Protein AF-A0A944C862-F1 (afdb_monomer_lite)

Structure (mmCIF, N/CA/C/O backbone):
data_AF-A0A944C862-F1
#
_entry.id   AF-A0A944C862-F1
#
loop_
_atom_site.group_PDB
_atom_site.id
_atom_site.type_symbol
_atom_site.label_atom_id
_atom_site.label_alt_id
_atom_site.label_comp_id
_atom_site.label_asym_id
_atom_site.label_entity_id
_atom_site.label_seq_id
_atom_site.pdbx_PDB_ins_code
_atom_site.Cartn_x
_atom_site.Cartn_y
_atom_site.Cartn_z
_atom_site.occupancy
_atom_site.B_iso_or_equiv
_atom_site.auth_seq_id
_atom_site.auth_comp_id
_atom_site.auth_asym_id
_atom_site.auth_atom_id
_atom_site.pdbx_PDB_model_num
ATOM 1 N N . PHE A 1 1 ? 15.140 33.062 -5.230 1.00 48.94 1 PHE A N 1
ATOM 2 C CA . PHE A 1 1 ? 15.017 33.351 -3.787 1.00 48.94 1 PHE A CA 1
ATOM 3 C C . PHE A 1 1 ? 16.320 33.997 -3.385 1.00 48.94 1 PHE A C 1
ATOM 5 O O . PHE A 1 1 ? 17.346 33.349 -3.538 1.00 48.94 1 PHE A O 1
ATOM 12 N N . GLU A 1 2 ? 16.287 35.280 -3.017 1.00 84.31 2 GLU A N 1
ATOM 13 C CA . GLU A 1 2 ? 17.486 36.136 -3.063 1.00 84.31 2 GLU A CA 1
ATOM 14 C C . GLU A 1 2 ? 18.163 36.004 -4.441 1.00 84.31 2 GLU A C 1
ATOM 16 O O . GLU A 1 2 ? 17.464 36.110 -5.450 1.00 84.31 2 GLU A O 1
ATOM 21 N N . ASP A 1 3 ? 19.454 35.68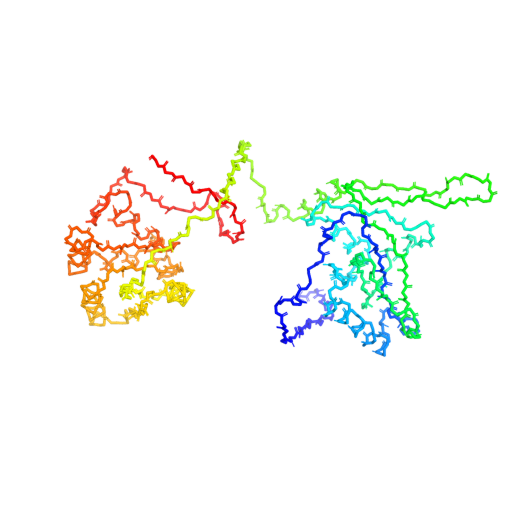1 -4.483 1.00 88.75 3 ASP A N 1
ATOM 22 C CA . ASP A 1 3 ? 20.258 35.544 -5.704 1.00 88.75 3 ASP A CA 1
ATOM 23 C C . ASP A 1 3 ? 20.173 34.151 -6.365 1.00 88.75 3 ASP A C 1
ATOM 25 O O . ASP A 1 3 ? 20.924 33.850 -7.292 1.00 88.75 3 ASP A O 1
ATOM 29 N N . LEU A 1 4 ? 19.291 33.265 -5.884 1.00 83.31 4 LEU A N 1
ATOM 30 C CA . LEU A 1 4 ? 19.112 31.924 -6.448 1.00 83.31 4 LEU A CA 1
ATOM 31 C C . LEU A 1 4 ? 17.959 31.890 -7.452 1.00 83.31 4 LEU A C 1
ATOM 33 O O . LEU A 1 4 ? 16.791 32.043 -7.073 1.00 83.31 4 LEU A O 1
ATOM 37 N N . ASP A 1 5 ? 18.274 31.604 -8.711 1.00 86.81 5 ASP A N 1
ATOM 38 C CA . ASP A 1 5 ? 17.279 31.305 -9.735 1.00 86.81 5 ASP A CA 1
ATOM 39 C C . ASP A 1 5 ? 16.766 29.868 -9.586 1.00 86.81 5 ASP A C 1
ATOM 41 O O . ASP A 1 5 ? 17.535 28.911 -9.482 1.00 86.81 5 ASP A O 1
ATOM 45 N N . VAL A 1 6 ? 15.443 29.708 -9.583 1.00 85.50 6 VAL A N 1
ATOM 46 C CA . VAL A 1 6 ? 14.805 28.388 -9.642 1.00 85.50 6 VAL A CA 1
ATOM 47 C C . VAL A 1 6 ? 14.598 28.044 -11.117 1.00 85.50 6 VAL A C 1
ATOM 49 O O . VAL A 1 6 ? 14.002 28.857 -11.830 1.00 85.50 6 VAL A O 1
ATOM 52 N N . PRO A 1 7 ? 15.040 26.866 -11.598 1.00 87.88 7 PRO A N 1
ATOM 53 C CA . PRO A 1 7 ? 14.763 26.442 -12.964 1.00 87.88 7 PRO A CA 1
ATOM 54 C C . PRO A 1 7 ? 13.256 26.491 -13.262 1.00 87.88 7 PRO A C 1
ATOM 56 O O . PRO A 1 7 ? 12.460 26.113 -12.393 1.00 87.88 7 PRO A O 1
ATOM 59 N N . PRO A 1 8 ? 12.830 26.910 -14.470 1.00 88.31 8 PRO A N 1
ATOM 60 C CA . PRO A 1 8 ? 11.433 26.807 -14.877 1.00 88.31 8 PRO A CA 1
ATOM 61 C C . PRO A 1 8 ? 10.922 25.379 -14.651 1.00 88.31 8 PRO A C 1
ATOM 63 O O . PRO A 1 8 ? 11.368 24.438 -15.303 1.00 88.31 8 PRO A O 1
ATOM 66 N N . THR A 1 9 ? 10.020 25.213 -13.684 1.00 90.81 9 THR A N 1
ATOM 67 C CA . THR A 1 9 ? 9.576 23.898 -13.215 1.00 90.81 9 THR A CA 1
ATOM 68 C C . THR A 1 9 ? 8.120 23.690 -13.598 1.00 90.81 9 THR A C 1
ATOM 70 O O . THR A 1 9 ? 7.240 24.415 -13.136 1.00 90.81 9 THR A O 1
ATOM 73 N N . LEU A 1 10 ? 7.864 22.674 -14.421 1.00 91.81 10 LEU A N 1
ATOM 74 C CA . LEU A 1 10 ? 6.522 22.181 -14.700 1.00 91.81 10 LEU A CA 1
ATOM 75 C C . LEU A 1 10 ? 6.322 20.860 -13.959 1.00 91.81 10 LEU A C 1
ATOM 77 O O . LEU A 1 10 ? 6.958 19.861 -14.284 1.00 91.81 10 LEU A O 1
ATOM 81 N N . VAL A 1 11 ? 5.407 20.854 -12.992 1.00 93.25 11 VAL A N 1
ATOM 82 C CA . VAL A 1 11 ? 4.921 19.626 -12.357 1.00 93.25 11 VAL A CA 1
ATOM 83 C C . VAL A 1 11 ? 3.552 19.309 -12.945 1.00 93.25 11 VAL A C 1
ATOM 85 O O . VAL A 1 11 ? 2.640 20.132 -12.872 1.00 93.25 11 VAL A O 1
ATOM 88 N N . SER A 1 12 ? 3.418 18.128 -13.546 1.00 92.94 12 SER A N 1
ATOM 89 C CA . SER A 1 12 ? 2.183 17.665 -14.179 1.00 92.94 12 SER A CA 1
ATOM 90 C C . SER A 1 12 ? 1.670 16.408 -13.488 1.00 92.94 12 SER A C 1
ATOM 92 O O . SER A 1 12 ? 2.449 15.510 -13.172 1.00 92.94 12 SER A O 1
ATOM 94 N N . PHE A 1 13 ? 0.355 16.338 -13.287 1.00 94.44 13 PHE A N 1
ATOM 95 C CA . PHE A 1 13 ? -0.331 15.169 -12.749 1.00 94.44 13 PHE A CA 1
ATOM 96 C C . PHE A 1 13 ? -1.388 14.712 -13.751 1.00 94.44 13 PHE A C 1
ATOM 98 O O . PHE A 1 13 ? -2.226 15.507 -14.176 1.00 94.44 13 PHE A O 1
ATOM 105 N N . ALA A 1 14 ? -1.363 13.429 -14.103 1.00 92.19 14 ALA A N 1
ATOM 106 C CA . ALA A 1 14 ? -2.393 12.798 -14.918 1.00 92.19 14 ALA A CA 1
ATOM 107 C C . ALA A 1 14 ? -3.288 11.930 -14.028 1.00 92.19 14 ALA A C 1
ATOM 109 O O . ALA A 1 14 ? -2.797 11.197 -13.170 1.00 92.19 14 ALA A O 1
ATOM 110 N N . THR A 1 15 ? -4.602 12.008 -14.232 1.00 93.50 15 THR A N 1
ATOM 111 C CA . THR A 1 15 ? -5.580 11.175 -13.528 1.00 93.50 15 THR A CA 1
ATOM 112 C C . THR A 1 15 ? -6.452 10.440 -14.536 1.00 93.50 15 THR A C 1
ATOM 114 O O . THR A 1 15 ? -6.926 11.014 -15.516 1.00 93.50 15 THR A O 1
ATOM 117 N N . ALA A 1 16 ? -6.654 9.149 -14.292 1.00 91.44 16 ALA A N 1
ATOM 118 C CA . ALA A 1 16 ? -7.527 8.294 -15.080 1.00 91.44 16 ALA A CA 1
ATOM 119 C C . ALA A 1 16 ? -8.227 7.289 -14.158 1.00 91.44 16 ALA A C 1
ATOM 121 O O . ALA A 1 16 ? -7.813 7.077 -13.016 1.00 91.44 16 ALA A O 1
ATOM 122 N N . VAL A 1 17 ? -9.294 6.670 -14.658 1.00 93.62 17 VAL A N 1
ATOM 123 C CA . VAL A 1 17 ? -9.963 5.547 -13.993 1.00 93.62 17 VAL A CA 1
ATOM 124 C C . VAL A 1 17 ? -9.655 4.266 -14.755 1.00 93.62 17 VAL A C 1
ATOM 126 O O . VAL A 1 17 ? -9.635 4.261 -15.982 1.00 93.62 17 VAL A O 1
ATOM 129 N N . GLY A 1 18 ? -9.433 3.175 -14.031 1.00 90.12 18 GLY A N 1
ATOM 130 C CA . GLY A 1 18 ? -9.103 1.878 -14.609 1.00 90.12 18 GLY A CA 1
ATOM 131 C C . GLY A 1 18 ? -9.608 0.736 -13.738 1.00 90.12 18 GLY A C 1
ATOM 132 O O . GLY A 1 18 ? -10.005 0.933 -12.587 1.00 90.12 18 GLY A O 1
ATOM 133 N N . ASN A 1 19 ? -9.612 -0.473 -14.293 1.00 92.81 19 ASN A N 1
ATOM 134 C CA . ASN A 1 19 ? -9.909 -1.673 -13.521 1.00 92.81 19 ASN A CA 1
ATOM 135 C C . ASN A 1 19 ? -8.662 -2.070 -12.720 1.00 92.81 19 ASN A C 1
ATOM 137 O O . ASN A 1 19 ? -7.610 -2.285 -13.310 1.00 92.81 19 ASN A O 1
ATOM 141 N N . VAL A 1 20 ? -8.788 -2.217 -11.398 1.00 92.50 20 VAL A N 1
ATOM 142 C CA . VAL A 1 20 ? -7.674 -2.621 -10.521 1.00 92.50 20 VAL A CA 1
ATOM 143 C C . VAL A 1 20 ? -7.042 -3.956 -10.935 1.00 92.50 20 VAL A C 1
ATOM 145 O O . VAL A 1 20 ? -5.850 -4.148 -10.738 1.00 92.50 20 VAL A O 1
ATOM 148 N N . ALA A 1 21 ? -7.806 -4.853 -11.567 1.00 90.81 21 ALA A N 1
ATOM 149 C CA . ALA A 1 21 ? -7.296 -6.123 -12.086 1.00 90.81 21 ALA A CA 1
ATOM 150 C C . ALA A 1 21 ? -6.345 -5.965 -13.289 1.00 90.81 21 ALA A C 1
ATOM 152 O O . ALA A 1 21 ? -5.677 -6.923 -13.655 1.00 90.81 21 ALA A O 1
ATOM 153 N N . ARG A 1 22 ? -6.301 -4.778 -13.906 1.00 92.19 22 ARG A N 1
ATOM 154 C CA . ARG A 1 22 ? -5.394 -4.414 -15.006 1.00 92.19 22 ARG A CA 1
ATOM 155 C C . ARG A 1 22 ? -4.240 -3.517 -14.547 1.00 92.19 22 ARG A C 1
ATOM 157 O O . ARG A 1 22 ? -3.519 -2.987 -15.381 1.00 92.19 22 ARG A O 1
ATOM 164 N N . ALA A 1 23 ? -4.088 -3.284 -13.244 1.00 94.00 23 ALA A N 1
ATOM 165 C CA . ALA A 1 23 ? -2.955 -2.527 -12.733 1.00 94.00 23 ALA A CA 1
ATOM 166 C C . ALA A 1 23 ? -1.699 -3.413 -12.756 1.00 94.00 23 ALA A C 1
ATOM 168 O O . ALA A 1 23 ? -1.606 -4.371 -11.990 1.00 94.00 23 ALA A O 1
ATOM 169 N N . THR A 1 24 ? -0.742 -3.076 -13.618 1.00 95.75 24 THR A N 1
ATOM 170 C CA . THR A 1 24 ? 0.527 -3.802 -13.755 1.00 95.75 24 THR A CA 1
ATOM 171 C C . THR A 1 24 ? 1.640 -3.053 -13.031 1.00 95.75 24 THR A C 1
ATOM 173 O O . THR A 1 24 ? 1.844 -1.861 -13.255 1.00 95.75 24 THR A O 1
ATOM 176 N N . SER A 1 25 ? 2.349 -3.744 -12.139 1.00 96.69 25 SER A N 1
ATOM 177 C CA . SER A 1 25 ? 3.477 -3.196 -11.379 1.00 96.69 25 SER A CA 1
ATOM 178 C C . SER A 1 25 ? 4.824 -3.493 -12.065 1.00 96.69 25 SER A C 1
ATOM 180 O O . SER A 1 25 ? 4.909 -4.458 -12.829 1.00 96.69 25 SER A O 1
ATOM 182 N N . PRO A 1 26 ? 5.872 -2.679 -11.830 1.00 97.69 26 PRO A N 1
ATOM 183 C CA . PRO A 1 26 ? 7.102 -2.721 -12.623 1.00 97.69 26 PRO A CA 1
ATOM 184 C C . PRO A 1 26 ? 8.086 -3.831 -12.235 1.00 97.69 26 PRO A C 1
ATOM 186 O O . PRO A 1 26 ? 8.950 -4.162 -13.035 1.00 97.69 26 PRO A O 1
ATOM 189 N N . GLU A 1 27 ? 8.013 -4.403 -11.034 1.00 98.19 27 GLU A N 1
ATOM 190 C CA . GLU A 1 27 ? 8.959 -5.439 -10.614 1.00 98.19 27 GLU A CA 1
ATOM 191 C C . GLU A 1 27 ? 8.788 -6.728 -11.427 1.00 98.19 27 GLU A C 1
ATOM 193 O O . GLU A 1 27 ? 7.658 -7.183 -11.610 1.00 98.19 27 GLU A O 1
ATOM 198 N N . PHE A 1 28 ? 9.885 -7.333 -11.887 1.00 98.56 28 PHE A N 1
ATOM 199 C CA . PHE A 1 28 ? 9.840 -8.569 -12.674 1.00 98.56 28 PHE A CA 1
ATOM 200 C C . PHE A 1 28 ? 9.178 -9.713 -11.895 1.00 98.56 28 PHE A C 1
ATOM 202 O O . PHE A 1 28 ? 9.374 -9.831 -10.685 1.00 98.56 28 PHE A O 1
ATOM 209 N N . LYS A 1 29 ? 8.372 -10.551 -12.551 1.00 97.56 29 LYS A N 1
ATOM 210 C CA . LYS A 1 29 ? 7.521 -11.569 -11.904 1.00 97.56 29 LYS A CA 1
ATOM 211 C C . LYS A 1 29 ? 8.153 -12.952 -11.839 1.00 97.56 29 LYS A C 1
ATOM 213 O O . LYS A 1 29 ? 7.799 -13.726 -10.950 1.00 97.56 29 LYS A O 1
ATOM 218 N N . GLY A 1 30 ? 9.056 -13.284 -12.756 1.00 97.19 30 GLY A N 1
ATOM 219 C CA . GLY A 1 30 ? 9.708 -14.592 -12.783 1.00 97.19 30 GLY A CA 1
ATOM 220 C C . GLY A 1 30 ? 10.960 -14.613 -13.646 1.00 97.19 30 GLY A C 1
ATOM 221 O O . GLY A 1 30 ? 11.232 -13.670 -14.379 1.00 97.19 30 GLY A O 1
ATOM 222 N N . ALA A 1 31 ? 11.736 -15.690 -13.536 1.00 97.69 31 ALA A N 1
ATOM 223 C CA . ALA A 1 31 ? 12.935 -15.909 -14.338 1.00 97.69 31 ALA A CA 1
ATOM 224 C C . ALA A 1 31 ? 12.600 -16.586 -15.677 1.00 97.69 31 ALA A C 1
ATOM 226 O O . ALA A 1 31 ? 11.681 -17.401 -15.755 1.00 97.69 31 ALA A O 1
ATOM 227 N N . GLY A 1 32 ? 13.399 -16.304 -16.707 1.00 97.75 32 GLY A N 1
ATOM 228 C CA . GLY A 1 32 ? 13.264 -16.887 -18.041 1.00 97.75 32 GLY A CA 1
ATOM 229 C C . GLY A 1 32 ? 12.213 -16.214 -18.926 1.00 97.75 32 GLY A C 1
ATOM 230 O O . GLY A 1 32 ? 11.960 -16.703 -20.025 1.00 97.75 32 GLY A O 1
ATOM 231 N N . HIS A 1 33 ? 11.615 -15.110 -18.478 1.00 98.38 33 HIS A N 1
ATOM 232 C CA . HIS A 1 33 ? 10.667 -14.338 -19.273 1.00 98.38 33 HIS A CA 1
ATOM 233 C C . HIS A 1 33 ? 11.399 -13.432 -20.258 1.00 98.38 33 HIS A C 1
ATOM 235 O O . HIS A 1 33 ? 12.456 -12.880 -19.951 1.00 98.38 33 HIS A O 1
ATOM 241 N N . GLU A 1 34 ? 10.830 -13.274 -21.449 1.00 98.31 34 GLU A N 1
ATOM 242 C CA . GLU A 1 34 ? 11.374 -12.384 -22.469 1.00 98.31 34 GLU A CA 1
ATOM 243 C C . GLU A 1 34 ? 11.142 -10.917 -22.095 1.00 98.31 34 GLU A C 1
ATOM 245 O O . GLU A 1 34 ? 10.078 -10.550 -21.591 1.00 98.31 34 GLU A O 1
ATOM 250 N N . LEU A 1 35 ? 12.149 -10.082 -22.358 1.00 98.38 35 LEU A N 1
ATOM 251 C CA . LEU A 1 35 ? 12.077 -8.639 -22.179 1.00 98.38 35 LEU A CA 1
ATOM 252 C C . LEU A 1 35 ? 12.100 -7.942 -23.533 1.00 98.38 35 LEU A C 1
ATOM 254 O O . LEU A 1 35 ? 13.033 -8.131 -24.323 1.00 98.38 35 LEU A O 1
ATOM 258 N N . VAL A 1 36 ? 11.118 -7.075 -23.755 1.00 97.88 36 VAL A N 1
ATOM 259 C CA . VAL A 1 36 ? 11.063 -6.202 -24.929 1.00 97.88 36 VAL A CA 1
ATOM 260 C C . VAL A 1 36 ? 11.052 -4.739 -24.521 1.00 97.88 36 VAL A C 1
ATOM 262 O O . VAL A 1 36 ? 10.556 -4.361 -23.458 1.00 97.88 36 VAL A O 1
ATOM 265 N N . LEU A 1 37 ? 11.613 -3.920 -25.396 1.00 97.69 37 LEU A N 1
ATOM 266 C CA . LEU A 1 37 ? 11.648 -2.476 -25.313 1.00 97.69 37 LEU A CA 1
ATOM 267 C C . LEU A 1 37 ? 10.771 -1.911 -26.433 1.00 97.69 37 LEU A C 1
ATOM 269 O O . LEU A 1 37 ? 11.051 -2.126 -27.609 1.00 97.69 37 LEU A O 1
ATOM 273 N N . ILE A 1 38 ? 9.704 -1.207 -26.061 1.00 97.69 38 ILE A N 1
ATOM 274 C CA . ILE A 1 38 ? 8.785 -0.528 -26.979 1.00 97.69 38 ILE A CA 1
ATOM 275 C C . ILE A 1 38 ? 9.137 0.958 -26.973 1.00 97.69 38 ILE A C 1
ATOM 277 O O . ILE A 1 38 ? 8.973 1.631 -25.954 1.00 97.69 38 ILE A O 1
ATOM 281 N N . GLN A 1 39 ? 9.624 1.473 -28.098 1.00 95.38 39 GLN A N 1
ATOM 282 C CA . GLN A 1 39 ? 10.183 2.819 -28.223 1.00 95.38 39 GLN A CA 1
ATOM 283 C C . GLN A 1 39 ? 9.456 3.636 -29.294 1.00 95.38 39 GLN A C 1
ATOM 285 O O . GLN A 1 39 ? 9.539 3.299 -30.474 1.00 95.38 39 GLN A O 1
ATOM 290 N N . PRO A 1 40 ? 8.782 4.743 -28.946 1.00 95.50 40 PRO A N 1
ATOM 291 C CA . PRO A 1 40 ? 8.320 5.695 -29.947 1.00 95.50 40 PRO A CA 1
ATOM 292 C C . PRO A 1 40 ? 9.499 6.458 -30.563 1.00 95.50 40 PRO A C 1
ATOM 294 O O . PRO A 1 40 ? 10.456 6.814 -29.877 1.00 95.50 40 PRO A O 1
ATOM 297 N N . ALA A 1 41 ? 9.414 6.777 -31.855 1.00 90.31 41 ALA A N 1
ATOM 298 C CA . ALA A 1 41 ? 10.409 7.643 -32.484 1.00 90.31 41 ALA A CA 1
ATOM 299 C C . ALA A 1 41 ? 10.347 9.073 -31.913 1.00 90.31 41 ALA A C 1
ATOM 301 O O . ALA A 1 41 ? 9.266 9.664 -31.810 1.00 90.31 41 ALA A O 1
ATOM 302 N N . CYS A 1 42 ? 11.504 9.651 -31.588 1.00 88.12 42 CYS A N 1
ATOM 303 C CA . CYS A 1 42 ? 11.606 11.042 -31.152 1.00 88.12 42 CYS A CA 1
ATOM 304 C C . CYS A 1 42 ? 11.468 12.037 -32.310 1.00 88.12 42 CYS A C 1
ATOM 306 O O . CYS A 1 42 ? 11.769 11.738 -33.469 1.00 88.12 42 CYS A O 1
ATOM 308 N N . GLU A 1 43 ? 11.038 13.255 -31.984 1.00 87.38 43 GLU A N 1
ATOM 309 C CA . GLU A 1 43 ? 11.128 14.389 -32.899 1.00 87.38 43 GLU A CA 1
ATOM 310 C C . GLU A 1 43 ? 12.597 14.653 -33.274 1.00 87.38 43 GLU A C 1
ATOM 312 O O . GLU A 1 43 ? 13.511 14.469 -32.469 1.00 87.38 43 GLU A O 1
ATOM 317 N N . LEU A 1 44 ? 12.838 15.080 -34.516 1.00 85.75 44 LEU A N 1
ATOM 318 C CA . LEU A 1 44 ? 14.192 15.242 -35.045 1.00 85.75 44 LEU A CA 1
ATOM 319 C C . LEU A 1 44 ? 15.021 16.209 -34.181 1.00 85.75 44 LEU A C 1
ATOM 321 O O . LEU A 1 44 ? 14.672 17.380 -34.045 1.00 85.75 44 LEU A O 1
ATOM 325 N N . GLY A 1 45 ? 16.144 15.723 -33.645 1.00 84.19 45 GLY A N 1
ATOM 326 C CA . GLY A 1 45 ? 17.039 16.512 -32.790 1.00 84.19 45 GLY A CA 1
ATOM 327 C C . GLY A 1 45 ? 16.504 16.761 -31.375 1.00 84.19 45 GLY A C 1
ATOM 328 O O . GLY A 1 45 ? 16.998 17.657 -30.694 1.00 84.19 45 GLY A O 1
ATOM 329 N N . SER A 1 46 ? 15.500 15.997 -30.940 1.00 89.50 46 SER A N 1
ATOM 330 C CA . SER A 1 46 ? 14.850 16.119 -29.637 1.00 89.50 46 SER A CA 1
ATOM 331 C C . SER A 1 46 ? 14.819 14.778 -28.900 1.00 89.50 46 SER A C 1
ATOM 333 O O . SER A 1 46 ? 14.943 13.714 -29.498 1.00 89.50 46 SER A O 1
ATOM 335 N N . ILE A 1 47 ? 14.611 14.843 -27.587 1.00 88.69 47 ILE A N 1
ATOM 336 C CA . ILE A 1 47 ? 14.324 13.688 -26.716 1.00 88.69 47 ILE A CA 1
ATOM 337 C C . ILE A 1 47 ? 12.814 13.499 -26.499 1.00 88.69 47 ILE A C 1
ATOM 339 O O . ILE A 1 47 ? 12.393 12.666 -25.702 1.00 88.69 47 ILE A O 1
ATOM 343 N N . VAL A 1 48 ? 11.998 14.331 -27.154 1.00 91.88 48 VAL A N 1
ATOM 344 C CA . VAL A 1 48 ? 10.539 14.296 -27.054 1.00 91.88 48 VAL A CA 1
ATOM 345 C C . VAL A 1 48 ? 9.998 13.269 -28.050 1.00 91.88 48 VAL A C 1
ATOM 347 O O . VAL A 1 48 ? 10.255 13.412 -29.248 1.00 91.88 48 VAL A O 1
ATOM 350 N N . PRO A 1 49 ? 9.232 12.261 -27.599 1.00 93.19 49 PRO A N 1
ATOM 351 C CA . PRO A 1 49 ? 8.613 11.295 -28.494 1.00 93.19 49 PRO A CA 1
ATOM 352 C C . PRO A 1 49 ? 7.571 11.974 -29.386 1.00 93.19 49 PRO A C 1
ATOM 354 O O . PRO A 1 49 ? 6.771 12.797 -28.932 1.00 93.19 49 PRO A O 1
ATOM 357 N N . GLY A 1 50 ? 7.541 1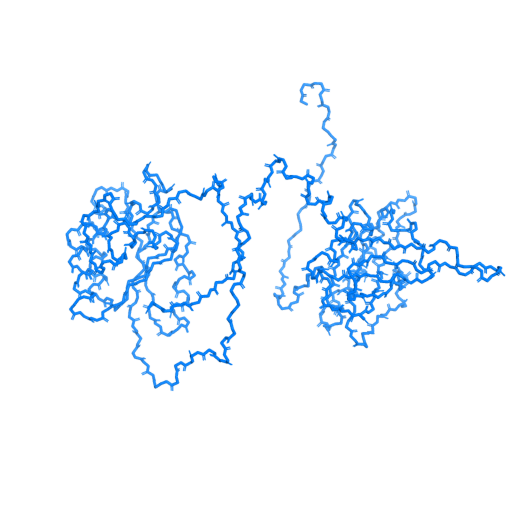1.602 -30.664 1.00 93.75 50 GLY A N 1
ATOM 358 C CA . GLY A 1 50 ? 6.520 12.071 -31.587 1.00 93.75 50 GLY A CA 1
ATOM 359 C C . GLY A 1 50 ? 5.132 11.622 -31.125 1.00 93.75 50 GLY A C 1
ATOM 360 O O . GLY A 1 50 ? 4.916 10.449 -30.821 1.00 93.75 50 GLY A O 1
ATOM 361 N N . LYS A 1 51 ? 4.159 12.544 -31.118 1.00 94.50 51 LYS A N 1
ATOM 362 C CA . LYS A 1 51 ? 2.801 12.304 -30.587 1.00 94.50 51 LYS A CA 1
ATOM 363 C C . LYS A 1 51 ? 2.158 11.005 -31.085 1.00 94.50 51 LYS A C 1
ATOM 365 O O . LYS A 1 51 ? 1.522 10.307 -30.305 1.00 94.50 51 LYS A O 1
ATOM 370 N N . LYS A 1 52 ? 2.278 10.712 -32.385 1.00 94.62 52 LYS A N 1
ATOM 371 C CA . LYS A 1 52 ? 1.683 9.513 -32.990 1.00 94.62 52 LYS A CA 1
ATOM 372 C C . LYS A 1 52 ? 2.301 8.234 -32.411 1.00 94.62 52 LYS A C 1
ATOM 374 O O . LYS A 1 52 ? 1.555 7.392 -31.932 1.00 94.62 52 LYS A O 1
ATOM 379 N N . GLY A 1 53 ? 3.632 8.143 -32.402 1.00 95.19 53 GLY A N 1
ATOM 380 C CA . GLY A 1 53 ? 4.348 6.989 -31.855 1.00 95.19 53 GLY A CA 1
ATOM 381 C C . GLY A 1 53 ? 4.092 6.798 -30.371 1.00 95.19 53 GLY A C 1
ATOM 382 O O . GLY A 1 53 ? 3.893 5.675 -29.933 1.00 95.19 53 GLY A O 1
ATOM 383 N N . LEU A 1 54 ? 4.008 7.888 -29.604 1.00 96.00 54 LEU A N 1
ATOM 384 C CA . LEU A 1 54 ? 3.700 7.798 -28.179 1.00 96.00 54 LEU A CA 1
ATOM 385 C C . LEU A 1 54 ? 2.311 7.194 -27.919 1.00 96.00 54 LEU A C 1
ATOM 387 O O . LEU A 1 54 ? 2.173 6.335 -27.056 1.00 96.00 54 LEU A O 1
ATOM 391 N N . LEU A 1 55 ? 1.290 7.631 -28.665 1.00 96.50 55 LEU A N 1
ATOM 392 C CA . LEU A 1 55 ? -0.061 7.076 -28.539 1.00 96.50 55 LEU A CA 1
ATOM 393 C C . LEU A 1 55 ? -0.110 5.609 -28.984 1.00 96.50 55 LEU A C 1
ATOM 395 O O . LEU A 1 55 ? -0.700 4.796 -28.286 1.00 96.50 55 LEU A O 1
ATOM 399 N N . GLU A 1 56 ? 0.564 5.258 -30.082 1.00 96.50 56 GLU A N 1
ATOM 400 C CA . GLU A 1 56 ? 0.647 3.867 -30.549 1.00 96.50 56 GLU A CA 1
ATOM 401 C C . GLU A 1 56 ? 1.406 2.960 -29.558 1.00 96.50 56 GLU A C 1
ATOM 403 O O . GLU A 1 56 ? 1.013 1.814 -29.357 1.00 96.50 56 GLU A O 1
ATOM 408 N N . ALA A 1 57 ? 2.442 3.470 -28.882 1.00 97.25 57 ALA A N 1
ATOM 409 C CA . ALA A 1 57 ? 3.130 2.749 -27.810 1.00 97.25 57 ALA A CA 1
ATOM 410 C C . ALA A 1 57 ? 2.209 2.515 -26.600 1.00 97.25 57 ALA A C 1
ATOM 412 O O . ALA A 1 57 ? 2.191 1.412 -26.055 1.00 97.25 57 ALA A O 1
ATOM 413 N N . PHE A 1 58 ? 1.422 3.522 -26.196 1.00 96.44 58 PHE A N 1
ATOM 414 C CA . PHE A 1 58 ? 0.431 3.365 -25.125 1.00 96.44 58 PHE A CA 1
ATOM 415 C C . PHE A 1 58 ? -0.629 2.325 -25.486 1.00 96.44 58 PHE A C 1
ATOM 417 O O . PHE A 1 58 ? -0.926 1.466 -24.660 1.00 96.44 58 PHE A O 1
ATOM 424 N N . ASP A 1 59 ? -1.159 2.374 -26.709 1.00 96.12 59 ASP A N 1
ATOM 425 C CA . ASP A 1 59 ? -2.173 1.429 -27.178 1.00 96.12 59 ASP A CA 1
ATOM 426 C C . ASP A 1 59 ? -1.639 -0.013 -27.172 1.00 96.12 59 ASP A C 1
ATOM 428 O O . ASP A 1 59 ? -2.309 -0.908 -26.655 1.00 96.12 59 ASP A O 1
ATOM 432 N N . LEU A 1 60 ? -0.408 -0.236 -27.656 1.00 97.56 60 LEU A N 1
ATOM 433 C CA . LEU A 1 60 ? 0.226 -1.559 -27.639 1.00 97.56 60 LEU A CA 1
ATOM 434 C C . LEU A 1 60 ? 0.444 -2.076 -26.208 1.00 97.56 60 LEU A C 1
ATOM 436 O O . LEU A 1 60 ? 0.141 -3.230 -25.909 1.00 97.56 60 LEU A O 1
ATOM 440 N N . VAL A 1 61 ? 0.946 -1.234 -25.301 1.00 97.25 61 VAL A N 1
ATO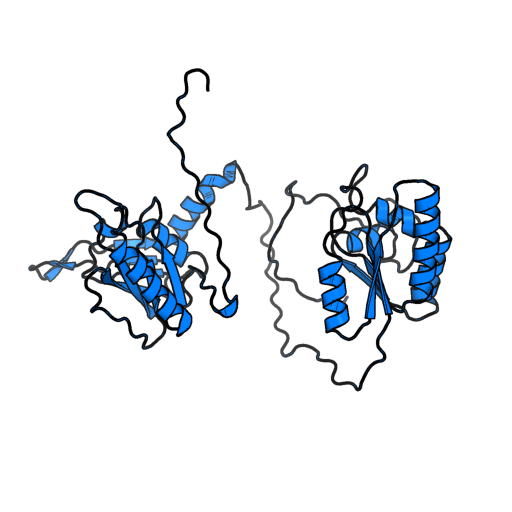M 441 C CA . VAL A 1 61 ? 1.157 -1.624 -23.897 1.00 97.25 61 VAL A CA 1
ATOM 442 C C . VAL A 1 61 ? -0.175 -1.934 -23.206 1.00 97.25 61 VAL A C 1
ATOM 444 O O . VAL A 1 61 ? -0.281 -2.941 -22.505 1.00 97.25 61 VAL A O 1
ATOM 447 N N . GLU A 1 62 ? -1.213 -1.126 -23.428 1.00 95.88 62 GLU A N 1
ATOM 448 C CA . GLU A 1 62 ? -2.556 -1.371 -22.888 1.00 95.88 62 GLU A CA 1
ATOM 449 C C . GLU A 1 62 ? -3.193 -2.653 -23.443 1.00 95.88 62 GLU A C 1
ATOM 451 O O . GLU A 1 62 ? -3.895 -3.353 -22.706 1.00 95.88 62 GLU A O 1
ATOM 456 N N . GLU A 1 63 ? -2.940 -2.997 -24.709 1.00 96.06 63 GLU A N 1
ATOM 457 C CA . GLU A 1 63 ? -3.364 -4.267 -25.307 1.00 96.06 63 GLU A CA 1
ATOM 458 C C . GLU A 1 63 ? -2.669 -5.462 -24.642 1.00 96.06 63 GLU A C 1
ATOM 460 O O . GLU A 1 63 ? -3.340 -6.419 -24.234 1.00 96.06 63 GLU A O 1
ATOM 465 N N . LEU A 1 64 ? -1.347 -5.396 -24.460 1.00 97.50 64 LEU A N 1
ATOM 466 C CA . LEU A 1 64 ? -0.574 -6.449 -23.792 1.00 97.50 64 LEU A CA 1
ATOM 467 C C . LEU A 1 64 ? -1.010 -6.632 -22.331 1.00 97.50 64 LEU A C 1
ATOM 469 O O . LEU A 1 64 ? -1.144 -7.761 -21.856 1.00 97.50 64 LEU A O 1
ATOM 473 N N . ILE A 1 65 ? -1.292 -5.542 -21.613 1.00 96.88 65 ILE A N 1
ATOM 474 C CA . ILE A 1 65 ? -1.839 -5.597 -20.249 1.00 96.88 65 ILE A CA 1
ATOM 475 C C . ILE A 1 65 ? -3.250 -6.199 -20.263 1.00 96.88 65 ILE A C 1
ATOM 477 O O . ILE A 1 65 ? -3.562 -7.097 -19.479 1.00 96.88 65 ILE A O 1
ATOM 481 N N . GLY A 1 66 ? -4.119 -5.728 -21.160 1.00 95.06 66 GLY A N 1
ATOM 482 C CA . GLY A 1 66 ? -5.512 -6.166 -21.255 1.00 95.06 66 GLY A CA 1
ATOM 483 C C . GLY A 1 66 ? -5.674 -7.641 -21.634 1.00 95.06 66 GLY A C 1
ATOM 484 O O . GLY A 1 66 ? -6.650 -8.269 -21.221 1.00 95.06 66 GLY A O 1
ATOM 485 N N . SER A 1 67 ? -4.715 -8.192 -22.378 1.00 95.56 67 SER A N 1
ATOM 486 C CA . SER A 1 67 ? -4.641 -9.602 -22.778 1.00 95.56 67 SER A CA 1
ATOM 487 C C . SER A 1 67 ? -3.819 -10.480 -21.822 1.00 95.56 67 SER A C 1
ATOM 489 O O . SER A 1 67 ? -3.666 -11.673 -22.082 1.00 95.56 67 SER A O 1
ATOM 491 N N . ALA A 1 68 ? -3.328 -9.918 -20.708 1.00 95.75 68 ALA A N 1
ATOM 492 C CA . ALA A 1 68 ? -2.455 -10.584 -19.735 1.00 95.75 68 ALA A CA 1
ATOM 493 C C . ALA A 1 68 ? -1.134 -11.122 -20.330 1.00 95.75 68 ALA A C 1
ATOM 495 O O . ALA A 1 68 ? -0.555 -12.078 -19.815 1.00 95.75 68 ALA A O 1
ATOM 496 N N . GLN A 1 69 ? -0.653 -10.501 -21.409 1.00 97.69 69 GLN A N 1
ATOM 497 C CA . GLN A 1 69 ? 0.628 -10.803 -22.048 1.00 97.69 69 GLN A CA 1
ATOM 498 C C . GLN A 1 69 ? 1.791 -9.980 -21.479 1.00 97.69 69 GLN A C 1
ATOM 500 O O . GLN A 1 69 ? 2.936 -10.403 -21.608 1.00 97.69 69 GLN A O 1
ATOM 505 N N . ALA A 1 70 ? 1.520 -8.845 -20.829 1.00 98.19 70 ALA A N 1
ATOM 506 C CA . ALA A 1 70 ? 2.510 -8.086 -20.063 1.00 98.19 70 ALA A CA 1
ATOM 507 C C . ALA A 1 70 ? 2.440 -8.446 -18.570 1.00 98.19 70 ALA A C 1
ATOM 509 O O . ALA A 1 70 ? 1.432 -8.185 -17.909 1.00 98.19 70 ALA A O 1
ATOM 510 N N . LEU A 1 71 ? 3.520 -9.016 -18.034 1.00 98.12 71 LEU A N 1
ATOM 511 C CA . LEU A 1 71 ? 3.655 -9.392 -16.624 1.00 98.12 71 LEU A CA 1
ATOM 512 C C . LEU A 1 71 ? 4.126 -8.222 -15.755 1.00 98.12 71 LEU A C 1
ATOM 514 O O . LEU A 1 71 ? 3.604 -8.022 -14.658 1.00 98.12 71 LEU A O 1
ATOM 518 N N . ALA A 1 72 ? 5.076 -7.437 -16.259 1.00 98.44 72 ALA A N 1
ATOM 519 C CA . ALA A 1 72 ? 5.592 -6.230 -15.628 1.00 98.44 72 ALA A CA 1
ATOM 520 C C . ALA A 1 72 ? 5.866 -5.163 -16.691 1.00 98.44 72 ALA A C 1
ATOM 522 O O . ALA A 1 72 ? 6.265 -5.484 -17.812 1.00 98.44 72 ALA A O 1
ATOM 523 N N . VAL A 1 73 ? 5.643 -3.894 -16.347 1.00 98.44 73 VAL A N 1
ATOM 524 C CA . VAL A 1 73 ? 5.849 -2.759 -17.258 1.00 98.44 73 VAL A CA 1
ATOM 525 C C . VAL A 1 73 ? 6.477 -1.599 -16.500 1.00 98.44 73 VAL A C 1
ATOM 527 O O . VAL A 1 73 ? 6.009 -1.230 -15.423 1.00 98.44 73 VAL A O 1
ATOM 530 N N . SER A 1 74 ? 7.509 -0.991 -17.077 1.00 97.94 74 SER A N 1
ATOM 531 C CA . SER A 1 74 ? 8.114 0.243 -16.573 1.00 97.94 74 SER A CA 1
ATOM 532 C C . SER A 1 74 ? 8.448 1.189 -17.720 1.00 97.94 74 SER A C 1
ATOM 534 O O . SER A 1 74 ? 8.703 0.747 -18.837 1.00 97.94 74 SER A O 1
ATOM 536 N N . THR A 1 75 ? 8.468 2.493 -17.447 1.00 96.69 75 THR A N 1
ATOM 537 C CA . THR A 1 75 ? 8.889 3.525 -18.407 1.00 96.69 75 THR A CA 1
ATOM 538 C C . THR A 1 75 ? 10.245 4.094 -18.011 1.00 96.69 75 THR A C 1
ATOM 540 O O . THR A 1 75 ? 10.539 4.241 -16.822 1.00 96.69 75 THR A O 1
ATOM 543 N N . ALA A 1 76 ? 11.056 4.473 -18.998 1.00 93.31 76 ALA A N 1
ATOM 544 C CA . ALA A 1 76 ? 12.322 5.154 -18.740 1.00 93.31 76 ALA A CA 1
ATOM 545 C C . ALA A 1 76 ? 12.090 6.534 -18.098 1.00 93.31 76 ALA A C 1
ATOM 547 O O . ALA A 1 76 ? 11.228 7.304 -18.536 1.00 93.31 76 ALA A O 1
ATOM 548 N N . GLY A 1 77 ? 12.871 6.829 -17.057 1.00 90.94 77 GLY A N 1
ATOM 549 C CA . GLY A 1 77 ? 12.890 8.113 -16.359 1.00 90.94 77 GLY A CA 1
ATOM 550 C C . GLY A 1 77 ? 14.164 8.907 -16.653 1.00 90.94 77 GLY A C 1
ATOM 551 O O . GLY A 1 77 ? 14.802 8.726 -17.686 1.00 90.94 77 GLY A O 1
ATOM 552 N N . TYR A 1 78 ? 14.547 9.782 -15.721 1.00 90.75 78 TYR A N 1
ATOM 553 C CA . TYR A 1 78 ? 15.764 10.594 -15.836 1.00 90.75 78 TYR A CA 1
ATOM 554 C C . TYR A 1 78 ? 17.042 9.744 -15.953 1.00 90.75 78 TYR A C 1
ATOM 556 O O . TYR A 1 78 ? 17.915 10.080 -16.747 1.00 90.75 78 TYR A O 1
ATOM 564 N N . GLY A 1 79 ? 17.146 8.630 -15.220 1.00 92.88 79 GLY A N 1
ATOM 565 C CA . GLY A 1 79 ? 18.280 7.703 -15.296 1.00 92.88 79 GLY A CA 1
ATOM 566 C C . GLY A 1 79 ? 18.227 6.711 -16.464 1.00 92.88 79 GLY A C 1
ATOM 567 O O . GLY A 1 79 ? 18.924 5.697 -16.424 1.00 92.88 79 GLY A O 1
ATOM 568 N N . GLY A 1 80 ? 17.398 6.970 -17.482 1.00 95.56 80 GLY A N 1
ATOM 569 C CA . GLY A 1 80 ? 17.309 6.147 -18.688 1.00 95.56 80 GLY A CA 1
ATOM 570 C C . GLY A 1 80 ? 16.734 4.750 -18.441 1.00 95.56 80 GLY A C 1
ATOM 571 O O . GLY A 1 80 ? 15.983 4.514 -17.488 1.00 95.56 80 GLY A O 1
ATOM 572 N N . LEU A 1 81 ? 17.074 3.818 -19.333 1.00 96.81 81 LEU A N 1
ATOM 573 C CA . LEU A 1 81 ? 16.654 2.418 -19.232 1.00 96.81 81 LEU A CA 1
ATOM 574 C C . LEU A 1 81 ? 17.452 1.665 -18.164 1.00 96.81 81 LEU A C 1
ATOM 576 O O . LEU A 1 81 ? 16.902 0.757 -17.551 1.00 96.81 81 LEU A O 1
ATOM 580 N N . ALA A 1 82 ? 18.701 2.059 -17.895 1.00 96.31 82 ALA A N 1
ATOM 581 C CA . ALA A 1 82 ? 19.533 1.462 -16.850 1.00 96.31 82 ALA A CA 1
ATOM 582 C C . ALA A 1 82 ? 18.869 1.559 -15.467 1.00 96.31 82 ALA A C 1
ATOM 584 O O . ALA A 1 82 ? 18.717 0.550 -14.776 1.00 96.31 82 ALA A O 1
ATOM 585 N N . GLU A 1 83 ? 18.421 2.759 -15.076 1.00 96.56 83 GLU A N 1
ATOM 586 C CA . GLU A 1 83 ? 17.714 2.968 -13.806 1.00 96.56 83 GLU A CA 1
ATOM 587 C C . GLU A 1 83 ? 16.387 2.197 -13.770 1.00 96.56 83 GLU A C 1
ATOM 589 O O . GLU A 1 83 ? 16.045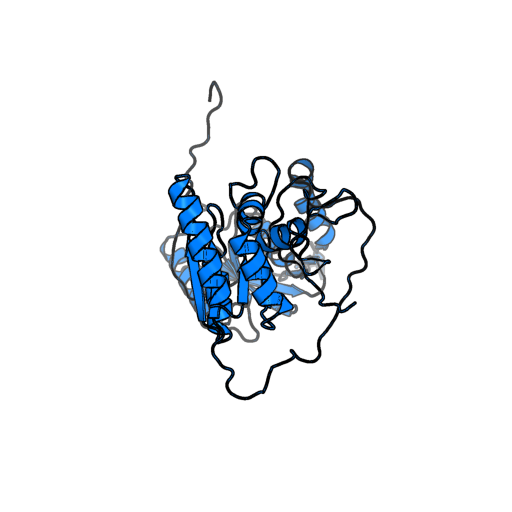 1.600 -12.747 1.00 96.56 83 GLU A O 1
ATOM 594 N N . ALA A 1 84 ? 15.637 2.203 -14.878 1.00 97.62 84 ALA A N 1
ATOM 595 C CA . ALA A 1 84 ? 14.372 1.484 -14.972 1.00 97.62 84 ALA A CA 1
ATOM 596 C C . ALA A 1 84 ? 14.583 -0.028 -14.799 1.00 97.62 84 ALA A C 1
ATOM 598 O O . ALA A 1 84 ? 13.959 -0.615 -13.918 1.00 97.62 84 ALA A O 1
ATOM 599 N N . LEU A 1 85 ? 15.505 -0.633 -15.556 1.00 97.62 85 LEU A N 1
ATOM 600 C CA . LEU A 1 85 ? 15.881 -2.046 -15.447 1.00 97.62 85 LEU A CA 1
ATOM 601 C C . LEU A 1 85 ? 16.298 -2.412 -14.029 1.00 97.62 85 LEU A C 1
ATOM 603 O O . LEU A 1 85 ? 15.779 -3.377 -13.469 1.00 97.62 85 LEU A O 1
ATOM 607 N N . PHE A 1 86 ? 17.192 -1.621 -13.437 1.00 97.75 86 PHE A N 1
ATOM 608 C CA . PHE A 1 86 ? 17.627 -1.823 -12.064 1.00 97.75 86 PHE A CA 1
ATOM 609 C C . PHE A 1 86 ? 16.429 -1.863 -11.104 1.00 97.75 86 PHE A C 1
ATOM 611 O O . PHE A 1 86 ? 16.260 -2.837 -10.376 1.00 97.75 86 PHE A O 1
ATOM 618 N N . LYS A 1 87 ? 15.533 -0.869 -11.145 1.00 97.25 87 LYS A N 1
ATOM 619 C CA . LYS A 1 87 ? 14.351 -0.833 -10.263 1.00 97.25 87 LYS A CA 1
ATOM 620 C C . LYS A 1 87 ? 13.388 -1.997 -10.496 1.00 97.25 87 LYS A C 1
ATOM 622 O O . LYS A 1 87 ? 12.804 -2.490 -9.532 1.00 97.25 87 LYS A O 1
ATOM 627 N N . MET A 1 88 ? 13.227 -2.446 -11.742 1.00 98.44 88 MET A N 1
ATOM 628 C CA . MET A 1 88 ? 12.406 -3.621 -12.063 1.00 98.44 88 MET A CA 1
ATOM 629 C C . MET A 1 88 ? 12.989 -4.912 -11.461 1.00 98.44 88 MET A C 1
ATOM 631 O O . MET A 1 88 ? 12.232 -5.804 -11.083 1.00 98.44 88 MET A O 1
ATOM 635 N N . CYS A 1 89 ? 14.312 -4.997 -11.297 1.00 98.50 89 CYS A N 1
ATOM 636 C CA . CYS A 1 89 ? 14.985 -6.132 -10.661 1.00 98.50 89 CYS A CA 1
ATOM 637 C C . CYS A 1 89 ? 14.762 -6.197 -9.138 1.00 98.50 89 CYS A C 1
ATOM 639 O O . CYS A 1 89 ? 14.600 -7.285 -8.580 1.00 98.50 89 CYS A O 1
ATOM 641 N N . VAL A 1 90 ? 14.736 -5.042 -8.459 1.00 96.81 90 VAL A N 1
ATOM 642 C CA . VAL A 1 90 ? 14.802 -4.952 -6.985 1.00 96.81 90 VAL A CA 1
ATOM 643 C C . VAL A 1 90 ? 13.640 -5.656 -6.281 1.00 96.81 90 VAL A C 1
ATOM 645 O O . VAL A 1 90 ? 13.859 -6.384 -5.315 1.00 96.81 90 VAL A O 1
ATOM 648 N N . GLY A 1 91 ? 12.403 -5.456 -6.750 1.00 91.62 91 GLY A N 1
ATOM 649 C CA . GLY A 1 91 ? 11.202 -5.849 -5.999 1.00 91.62 91 GLY A CA 1
ATOM 650 C C . GLY A 1 91 ? 11.109 -7.344 -5.673 1.00 91.62 91 GLY A C 1
ATOM 651 O O . GLY A 1 91 ? 10.724 -7.699 -4.560 1.00 91.62 91 GLY A O 1
ATOM 652 N N . ASN A 1 92 ? 11.500 -8.204 -6.618 1.00 95.75 92 ASN A N 1
ATOM 653 C CA . ASN A 1 92 ? 11.493 -9.665 -6.469 1.00 95.75 92 ASN A CA 1
ATOM 654 C C . ASN A 1 92 ? 12.899 -10.286 -6.516 1.00 95.75 92 ASN A C 1
ATOM 656 O O . ASN A 1 92 ? 13.017 -11.508 -6.568 1.00 95.75 92 ASN A O 1
ATOM 660 N N . GLN A 1 93 ? 13.947 -9.457 -6.483 1.00 97.06 93 GLN A N 1
ATOM 661 C CA . GLN A 1 93 ? 15.352 -9.870 -6.554 1.00 97.06 93 GLN A CA 1
ATOM 662 C C . GLN A 1 93 ? 15.664 -10.797 -7.739 1.00 97.06 93 GLN A C 1
ATOM 664 O O . GLN A 1 93 ? 16.313 -11.831 -7.595 1.00 97.06 93 GLN A O 1
ATOM 669 N N . LEU A 1 94 ? 15.194 -10.409 -8.924 1.00 98.44 94 LEU A N 1
ATOM 670 C CA . LEU A 1 94 ? 15.492 -11.086 -10.188 1.00 98.44 94 LEU A CA 1
ATOM 671 C C . LEU A 1 94 ? 16.543 -10.297 -10.962 1.00 98.44 94 LEU A C 1
ATOM 673 O O . LEU A 1 94 ? 16.642 -9.086 -10.795 1.00 98.44 94 LEU A O 1
ATOM 677 N N . GLY A 1 95 ? 17.322 -10.971 -11.797 1.00 98.44 95 GLY A N 1
ATOM 678 C CA . GLY A 1 95 ? 18.288 -10.325 -12.681 1.00 98.44 95 GLY A CA 1
ATOM 679 C C . GLY A 1 95 ? 17.827 -10.249 -14.127 1.00 98.44 95 GLY A C 1
ATOM 680 O O . GLY A 1 95 ? 16.689 -10.588 -14.468 1.00 98.44 95 GLY A O 1
ATOM 681 N N . VAL A 1 96 ? 18.743 -9.812 -14.987 1.00 98.44 96 VAL A N 1
ATOM 682 C CA . VAL A 1 96 ? 18.536 -9.681 -16.430 1.00 98.44 96 VAL A CA 1
ATOM 683 C C . VAL A 1 96 ? 19.773 -10.153 -17.181 1.00 98.44 96 VAL A C 1
ATOM 685 O O . VAL A 1 96 ? 20.880 -9.679 -16.937 1.00 98.44 96 VAL A O 1
ATOM 688 N N . ALA A 1 97 ? 19.573 -11.025 -18.164 1.00 97.81 97 ALA A N 1
ATOM 689 C CA . ALA A 1 97 ? 20.547 -11.301 -19.208 1.00 97.81 97 ALA A CA 1
ATOM 690 C C . ALA A 1 97 ? 20.171 -10.498 -20.457 1.00 97.81 97 ALA A C 1
ATOM 692 O O . ALA A 1 97 ? 19.163 -10.790 -21.104 1.00 97.81 97 ALA A O 1
ATOM 693 N N . LEU A 1 98 ? 20.973 -9.487 -20.789 1.00 97.06 98 LEU A N 1
ATOM 694 C CA . LEU A 1 98 ? 20.765 -8.645 -21.966 1.00 97.06 98 LEU A CA 1
ATOM 695 C C . LEU A 1 98 ? 21.042 -9.423 -23.256 1.00 97.06 98 LEU A C 1
ATOM 697 O O . LEU A 1 98 ? 21.917 -10.298 -23.306 1.00 97.06 98 LEU A O 1
ATOM 701 N N . ASP A 1 99 ? 20.301 -9.097 -24.314 1.00 94.25 99 ASP A N 1
ATOM 702 C CA . ASP A 1 99 ? 20.547 -9.669 -25.633 1.00 94.25 99 ASP A CA 1
ATOM 703 C C . ASP A 1 99 ? 21.939 -9.264 -26.134 1.00 94.25 99 ASP A C 1
ATOM 705 O O . ASP A 1 99 ? 22.393 -8.136 -25.956 1.00 94.25 99 ASP A O 1
ATOM 709 N N . ARG A 1 100 ? 22.634 -10.196 -26.792 1.00 89.38 100 ARG A N 1
ATOM 710 C CA . ARG A 1 100 ? 23.991 -9.960 -27.311 1.00 89.38 100 ARG A CA 1
ATOM 711 C C . ARG A 1 100 ? 24.054 -8.882 -28.396 1.00 89.38 100 ARG A C 1
ATOM 713 O O . ARG A 1 100 ? 25.145 -8.418 -28.705 1.00 89.38 100 ARG A O 1
ATOM 720 N N . ASN A 1 101 ? 22.925 -8.594 -29.042 1.00 87.75 101 ASN A N 1
ATOM 721 C CA . ASN A 1 101 ? 22.820 -7.609 -30.112 1.00 87.75 101 ASN A CA 1
ATOM 722 C C . ASN A 1 101 ? 22.276 -6.268 -29.607 1.00 87.75 101 ASN A C 1
ATOM 724 O O . ASN A 1 101 ? 22.119 -5.354 -30.411 1.00 87.75 101 ASN A O 1
ATOM 728 N N . PHE A 1 102 ? 21.952 -6.162 -28.316 1.00 88.69 102 PHE A N 1
ATOM 729 C CA . PHE A 1 102 ? 21.494 -4.914 -27.728 1.00 88.69 102 PHE A CA 1
ATOM 730 C C . PHE A 1 102 ? 22.675 -3.951 -27.553 1.00 88.69 102 PHE A C 1
ATOM 732 O O . PHE A 1 102 ? 23.728 -4.343 -27.042 1.00 88.69 102 PHE A O 1
ATOM 739 N N . ASP A 1 103 ? 22.500 -2.698 -27.969 1.00 88.75 103 ASP A N 1
ATOM 740 C CA . ASP A 1 103 ? 23.495 -1.651 -27.752 1.00 88.75 103 ASP A CA 1
ATOM 741 C C . ASP A 1 103 ? 23.405 -1.148 -26.306 1.00 88.75 103 ASP A C 1
ATOM 743 O O . ASP A 1 103 ? 22.488 -0.426 -25.925 1.00 88.75 103 ASP A O 1
ATOM 747 N N . VAL A 1 104 ? 24.355 -1.565 -25.470 1.00 89.25 104 VAL A N 1
ATOM 748 C CA . VAL A 1 104 ? 24.351 -1.255 -24.034 1.00 89.25 104 VAL A CA 1
ATOM 749 C C . VAL A 1 104 ? 24.500 0.236 -23.734 1.00 89.25 104 VAL A C 1
ATOM 751 O O . VAL A 1 104 ? 24.048 0.673 -22.673 1.00 89.25 104 VAL A O 1
ATOM 754 N N . ASP A 1 105 ? 25.058 1.029 -24.653 1.00 90.06 105 ASP A N 1
ATOM 755 C CA . ASP A 1 105 ? 25.148 2.481 -24.483 1.00 90.06 105 ASP A CA 1
ATOM 756 C C . ASP A 1 105 ? 23.750 3.127 -24.518 1.00 90.06 105 ASP A C 1
ATOM 758 O O . ASP A 1 105 ? 23.511 4.138 -23.846 1.00 90.06 105 ASP A O 1
ATOM 762 N N . GLU A 1 106 ? 22.777 2.496 -25.195 1.00 90.62 106 GLU A N 1
ATOM 763 C CA . GLU A 1 106 ? 21.381 2.945 -25.193 1.00 90.62 106 GLU A CA 1
ATOM 764 C C . GLU A 1 106 ? 20.728 2.861 -23.805 1.00 90.62 106 GLU A C 1
ATOM 766 O O . GLU A 1 106 ? 19.727 3.534 -23.547 1.00 90.62 106 GLU A O 1
ATOM 771 N N . LEU A 1 107 ? 21.292 2.095 -22.862 1.00 93.94 107 LEU A N 1
ATOM 772 C CA . LEU A 1 107 ? 20.752 2.049 -21.503 1.00 93.94 107 LEU A CA 1
ATOM 773 C C . LEU A 1 107 ? 20.847 3.398 -20.783 1.00 93.94 107 LEU A C 1
ATOM 775 O O . LEU A 1 107 ? 20.037 3.684 -19.895 1.00 93.94 107 LEU A O 1
ATOM 779 N N . PHE A 1 108 ? 21.828 4.218 -21.164 1.00 94.44 108 PHE A N 1
ATOM 780 C CA . PHE A 1 108 ? 22.208 5.441 -20.460 1.00 94.44 108 PHE A CA 1
ATOM 781 C C . PHE A 1 108 ? 21.788 6.723 -21.190 1.00 94.44 108 PHE A C 1
ATOM 783 O O . PHE A 1 108 ? 22.100 7.821 -20.725 1.00 94.44 108 PHE A O 1
ATOM 790 N N . VAL A 1 109 ? 21.055 6.613 -22.303 1.00 91.88 109 VAL A N 1
ATOM 791 C CA . VAL A 1 109 ? 20.487 7.769 -23.012 1.00 91.88 109 VAL A CA 1
ATOM 792 C C . VAL A 1 109 ? 19.021 8.012 -22.618 1.00 91.88 109 VAL A C 1
ATOM 794 O O . VAL A 1 109 ? 18.300 7.069 -22.278 1.00 91.88 109 VAL A O 1
ATOM 797 N N . PRO A 1 110 ? 18.531 9.269 -22.652 1.00 92.06 110 PRO A N 1
ATOM 798 C CA . PRO A 1 110 ? 17.123 9.559 -22.396 1.00 92.06 110 PRO A CA 1
ATOM 799 C C . PRO A 1 110 ? 16.201 8.860 -23.403 1.00 92.06 110 PRO A C 1
ATOM 801 O O . PRO A 1 110 ? 16.314 9.075 -24.607 1.00 92.06 110 PRO A O 1
ATOM 804 N N . ALA A 1 111 ? 15.247 8.078 -22.898 1.00 92.19 111 ALA A N 1
ATOM 805 C CA . ALA A 1 111 ? 14.316 7.282 -23.703 1.00 92.19 111 ALA A CA 1
ATOM 806 C C . ALA A 1 111 ? 12.849 7.546 -23.307 1.00 92.19 111 ALA A C 1
ATOM 808 O O . ALA A 1 111 ? 12.066 6.621 -23.088 1.00 92.19 111 ALA A O 1
ATOM 809 N N . TYR A 1 112 ? 12.464 8.817 -23.155 1.00 94.00 112 TYR A N 1
ATOM 810 C CA . TYR A 1 112 ? 11.141 9.192 -22.643 1.00 94.00 112 TYR A CA 1
ATOM 811 C C . TYR A 1 112 ? 9.988 8.647 -23.495 1.00 94.00 112 TYR A C 1
ATOM 813 O O . TYR A 1 112 ? 9.989 8.756 -24.718 1.00 94.00 112 TYR A O 1
ATOM 821 N N . GLY A 1 113 ? 8.973 8.096 -22.825 1.00 94.31 113 GLY A N 1
ATOM 822 C CA . GLY A 1 113 ? 7.828 7.461 -23.483 1.00 94.31 113 GLY A CA 1
ATOM 823 C C . GLY A 1 113 ? 8.090 6.033 -23.966 1.00 94.31 113 GLY A C 1
ATOM 824 O O . GLY A 1 113 ? 7.206 5.452 -24.586 1.00 94.31 113 GLY A O 1
ATOM 825 N N . SER A 1 114 ? 9.273 5.478 -23.684 1.00 96.38 114 SER A N 1
ATOM 826 C CA . SER A 1 114 ? 9.611 4.084 -23.981 1.00 96.38 114 SER A CA 1
ATOM 827 C C . SER A 1 114 ? 9.274 3.169 -22.813 1.00 96.38 114 SER A C 1
ATOM 829 O O . SER A 1 114 ? 9.422 3.563 -21.653 1.00 96.38 114 SER A O 1
ATOM 831 N N . PHE A 1 115 ? 8.897 1.933 -23.121 1.00 98.25 115 PHE A N 1
ATOM 832 C CA . PHE A 1 115 ? 8.446 0.944 -22.150 1.00 98.25 115 PHE A CA 1
ATOM 833 C C . PHE A 1 115 ? 9.307 -0.308 -22.185 1.00 98.25 115 PHE A C 1
ATOM 835 O O . PHE A 1 115 ? 9.511 -0.893 -23.244 1.00 98.25 115 PHE A O 1
ATOM 842 N N . ILE A 1 116 ? 9.752 -0.747 -21.013 1.00 98.56 116 ILE A N 1
ATOM 843 C CA . ILE A 1 116 ? 10.303 -2.083 -20.805 1.00 98.56 116 ILE A CA 1
ATOM 844 C C . ILE A 1 116 ? 9.149 -2.973 -20.366 1.00 98.56 116 ILE A C 1
ATOM 846 O O . ILE A 1 116 ? 8.462 -2.654 -19.391 1.00 98.56 116 ILE A O 1
ATOM 850 N N . VAL A 1 117 ? 8.943 -4.073 -21.081 1.00 98.69 117 VAL A N 1
ATOM 851 C CA . VAL A 1 117 ? 7.856 -5.017 -20.827 1.00 98.69 117 VAL A CA 1
ATOM 852 C C . VAL A 1 117 ? 8.433 -6.410 -20.610 1.00 98.69 117 VAL A C 1
ATOM 854 O O . VAL A 1 117 ? 9.149 -6.934 -21.463 1.00 98.69 117 VAL A O 1
ATOM 857 N N . GLU A 1 118 ? 8.097 -7.010 -19.471 1.00 98.69 118 GLU A N 1
ATOM 858 C CA . GLU A 1 118 ? 8.270 -8.441 -19.227 1.00 98.69 118 GLU A CA 1
ATOM 859 C C . GLU A 1 118 ? 7.078 -9.187 -19.815 1.00 98.69 118 GLU A C 1
ATOM 861 O O . GLU A 1 118 ? 5.928 -8.931 -19.444 1.00 98.69 118 GLU A O 1
ATOM 866 N N . LEU A 1 119 ? 7.348 -10.100 -20.739 1.00 98.56 119 LEU A N 1
ATOM 867 C CA . LEU A 1 119 ? 6.322 -10.824 -21.471 1.00 98.56 119 LEU A CA 1
ATOM 868 C C . LEU A 1 119 ? 5.964 -12.150 -20.798 1.00 98.56 119 LEU A C 1
ATOM 870 O O . LEU A 1 119 ? 6.824 -12.875 -20.298 1.00 98.56 119 LEU A O 1
ATOM 874 N N . ALA A 1 120 ? 4.679 -12.496 -20.843 1.00 97.94 120 ALA A N 1
ATOM 875 C CA . ALA A 1 120 ? 4.201 -13.830 -20.512 1.00 97.94 120 ALA A CA 1
ATOM 876 C C . ALA A 1 120 ? 4.696 -14.864 -21.537 1.00 97.94 120 ALA A C 1
ATOM 878 O O . ALA A 1 120 ? 5.030 -14.538 -22.679 1.00 97.94 120 ALA A O 1
ATOM 879 N N . GLU A 1 121 ? 4.698 -16.138 -21.148 1.00 93.81 121 GLU A N 1
ATOM 880 C CA . GLU A 1 121 ? 5.076 -17.227 -22.046 1.00 93.81 121 GLU A CA 1
ATOM 881 C C . GLU A 1 121 ? 4.186 -17.237 -23.305 1.00 93.81 121 GLU A C 1
ATOM 883 O O . GLU A 1 121 ? 2.957 -17.241 -23.214 1.00 93.81 121 GLU A O 1
ATOM 888 N N . ASN A 1 122 ? 4.808 -17.269 -24.488 1.00 89.94 122 ASN A N 1
ATOM 889 C CA . ASN A 1 122 ? 4.134 -17.207 -25.794 1.00 89.94 122 ASN A CA 1
ATOM 890 C C . ASN A 1 122 ? 3.344 -15.907 -26.058 1.00 89.94 122 ASN A C 1
ATOM 892 O O . ASN A 1 122 ? 2.403 -15.913 -26.859 1.00 89.94 122 ASN A O 1
ATOM 896 N N . ALA A 1 123 ? 3.700 -14.795 -25.407 1.00 94.19 123 ALA A N 1
ATOM 897 C CA . ALA A 1 123 ? 3.165 -13.484 -25.760 1.00 94.19 123 ALA A CA 1
ATOM 898 C C . ALA A 1 123 ? 3.422 -13.150 -27.240 1.00 94.19 123 ALA A C 1
ATOM 900 O O . ALA A 1 123 ? 4.431 -13.544 -27.826 1.00 94.19 123 ALA A O 1
ATOM 901 N N . HIS A 1 124 ? 2.502 -12.399 -27.841 1.00 91.69 124 HIS A N 1
ATOM 902 C CA . HIS A 1 124 ? 2.641 -11.898 -29.201 1.00 91.69 124 HIS A CA 1
ATOM 903 C C . HIS A 1 124 ? 2.694 -10.376 -29.168 1.00 91.69 124 HIS A C 1
ATOM 905 O O . HIS A 1 124 ? 1.787 -9.746 -28.635 1.00 91.69 124 HIS A O 1
ATOM 911 N N . VAL A 1 125 ? 3.738 -9.798 -29.755 1.00 92.19 125 VAL A N 1
ATOM 912 C CA . VAL A 1 125 ? 3.899 -8.348 -29.878 1.00 92.19 125 VAL A CA 1
ATOM 913 C C . VAL A 1 125 ? 3.833 -7.994 -31.362 1.00 92.19 125 VAL A C 1
ATOM 915 O O . VAL A 1 125 ? 4.545 -8.596 -32.167 1.00 92.19 125 VAL A O 1
ATOM 918 N N . ASP A 1 126 ? 2.965 -7.055 -31.753 1.00 87.00 126 ASP A N 1
ATOM 919 C CA . ASP A 1 126 ? 2.912 -6.603 -33.148 1.00 87.00 126 ASP A CA 1
ATOM 920 C C . ASP A 1 126 ? 4.067 -5.637 -33.443 1.00 87.00 126 ASP A C 1
ATOM 922 O O . ASP A 1 126 ? 4.024 -4.450 -33.128 1.00 87.00 126 ASP A O 1
ATOM 926 N N . GLU A 1 127 ? 5.109 -6.156 -34.087 1.00 86.75 127 GLU A N 1
ATOM 927 C CA . GLU A 1 127 ? 6.309 -5.399 -34.458 1.00 86.75 127 GLU A CA 1
ATOM 928 C C . GLU A 1 127 ? 6.120 -4.529 -35.718 1.00 86.75 127 GLU A C 1
ATOM 930 O O . GLU A 1 127 ? 7.040 -3.833 -36.145 1.00 86.75 127 GLU A O 1
ATOM 935 N N . ARG A 1 128 ? 4.944 -4.554 -36.366 1.00 82.31 128 ARG A N 1
ATOM 936 C CA . ARG A 1 128 ? 4.717 -3.887 -37.670 1.00 82.31 128 ARG A CA 1
ATOM 937 C C . ARG A 1 128 ? 4.189 -2.459 -37.546 1.00 82.31 128 ARG A C 1
ATOM 939 O O . ARG A 1 128 ? 3.787 -1.857 -38.547 1.00 82.31 128 ARG A O 1
ATOM 946 N N . ILE A 1 129 ? 4.169 -1.906 -36.340 1.00 83.75 129 ILE A N 1
ATOM 947 C CA . ILE A 1 129 ? 3.674 -0.557 -36.082 1.00 83.75 129 ILE A CA 1
ATOM 948 C C . ILE A 1 129 ? 4.772 0.447 -36.449 1.00 83.75 129 ILE A C 1
ATOM 950 O O . ILE A 1 129 ? 5.727 0.660 -35.717 1.00 83.75 129 ILE A O 1
ATOM 954 N N . ALA A 1 130 ? 4.629 1.091 -37.608 1.00 82.56 130 ALA A N 1
ATOM 955 C CA . ALA A 1 130 ? 5.702 1.875 -38.226 1.00 82.56 130 ALA A CA 1
ATOM 956 C C . ALA A 1 130 ? 6.229 3.072 -37.408 1.00 82.56 130 ALA A C 1
ATOM 958 O O . ALA A 1 130 ? 7.280 3.605 -37.759 1.00 82.56 130 ALA A O 1
ATOM 959 N N . SER A 1 131 ? 5.502 3.555 -36.392 1.00 88.69 131 SER A N 1
ATOM 960 C CA . SER A 1 131 ? 5.929 4.715 -35.593 1.00 88.69 131 SER A CA 1
ATOM 961 C C . SER A 1 131 ? 6.505 4.375 -34.214 1.00 88.69 131 SER A C 1
ATOM 963 O O . SER A 1 131 ? 6.870 5.284 -33.461 1.00 88.69 131 SER A O 1
ATOM 965 N N . ILE A 1 132 ? 6.667 3.078 -33.937 1.00 94.12 132 ILE A N 1
ATOM 966 C CA . ILE A 1 132 ? 7.375 2.544 -32.773 1.00 94.12 132 ILE A CA 1
ATOM 967 C C . ILE A 1 132 ? 8.419 1.508 -33.221 1.00 94.12 132 ILE A C 1
ATOM 969 O O . ILE A 1 132 ? 8.263 0.846 -34.243 1.00 94.12 132 ILE A O 1
ATOM 973 N N . ALA A 1 133 ? 9.484 1.362 -32.447 1.00 93.94 133 ALA A N 1
ATOM 974 C CA . ALA A 1 133 ? 10.419 0.253 -32.534 1.00 93.94 133 ALA A CA 1
ATOM 975 C C . ALA A 1 133 ? 10.125 -0.731 -31.399 1.00 93.94 133 ALA A C 1
ATOM 977 O O . ALA A 1 133 ? 9.872 -0.318 -30.267 1.00 93.94 133 ALA A O 1
ATOM 978 N N . VAL A 1 134 ? 10.158 -2.025 -31.709 1.00 95.69 134 VAL A N 1
ATOM 979 C CA . VAL A 1 134 ? 10.098 -3.099 -30.717 1.00 95.69 134 VAL A CA 1
ATOM 980 C C . VAL A 1 134 ? 11.431 -3.829 -30.774 1.00 95.69 134 VAL A C 1
ATOM 982 O O . VAL A 1 134 ? 11.756 -4.462 -31.777 1.00 95.69 134 VAL A O 1
ATOM 985 N N . THR A 1 135 ? 12.212 -3.709 -29.708 1.00 94.94 135 THR A N 1
ATOM 986 C CA . THR A 1 135 ? 13.561 -4.272 -29.619 1.00 94.94 135 THR A CA 1
ATOM 987 C C . THR A 1 135 ? 13.592 -5.328 -28.530 1.00 94.94 135 THR A C 1
ATOM 989 O O . THR A 1 135 ? 13.153 -5.089 -27.405 1.00 94.94 135 THR A O 1
ATOM 992 N N . ARG A 1 136 ? 14.148 -6.503 -28.829 1.00 95.38 136 ARG A N 1
ATOM 993 C CA . ARG A 1 136 ? 14.416 -7.504 -27.798 1.00 95.38 136 ARG A CA 1
ATOM 994 C C . ARG A 1 136 ? 15.546 -7.015 -26.897 1.00 95.38 136 ARG A C 1
ATOM 996 O O . ARG A 1 136 ? 16.674 -6.847 -27.351 1.00 95.38 136 ARG A O 1
ATOM 1003 N N . LEU A 1 137 ? 15.238 -6.822 -25.620 1.00 96.12 137 LEU A N 1
ATOM 1004 C CA . LEU A 1 137 ? 16.188 -6.338 -24.621 1.00 96.12 137 LEU A CA 1
ATOM 1005 C C . LEU A 1 137 ? 16.975 -7.488 -23.987 1.00 96.12 137 LEU A C 1
ATOM 1007 O O . LEU A 1 137 ? 18.146 -7.330 -23.654 1.00 96.12 137 LEU A O 1
ATOM 1011 N N . GLY A 1 138 ? 16.345 -8.654 -23.830 1.00 96.94 138 GLY A N 1
ATOM 1012 C CA . GLY A 1 138 ? 16.963 -9.809 -23.189 1.00 96.94 138 GLY A CA 1
ATOM 1013 C C . GLY A 1 138 ? 15.943 -10.746 -22.555 1.00 96.94 138 GLY A C 1
ATOM 1014 O O . GLY A 1 138 ? 14.857 -10.953 -23.098 1.00 96.94 138 GLY A O 1
ATOM 1015 N N . ALA A 1 139 ? 16.304 -11.320 -21.411 1.00 98.19 139 ALA A N 1
ATOM 1016 C CA . ALA A 1 139 ? 15.415 -12.128 -20.585 1.00 98.19 139 ALA A CA 1
ATOM 1017 C C . ALA A 1 139 ? 15.713 -11.946 -19.092 1.00 98.19 139 ALA A C 1
ATOM 1019 O O . ALA A 1 139 ? 16.850 -11.658 -18.710 1.00 98.19 139 ALA A O 1
ATOM 1020 N N . THR A 1 140 ? 14.707 -12.144 -18.244 1.00 98.56 140 THR A N 1
ATOM 1021 C CA . THR A 1 140 ? 14.883 -12.166 -16.787 1.00 98.56 140 THR A CA 1
ATOM 1022 C C . THR A 1 140 ? 15.641 -13.417 -16.335 1.00 98.56 140 THR A C 1
ATOM 1024 O O . THR A 1 140 ? 15.552 -14.481 -16.955 1.00 98.56 140 THR A O 1
ATOM 1027 N N . THR A 1 141 ? 16.371 -13.324 -15.227 1.00 98.44 141 THR A N 1
ATOM 1028 C CA . THR A 1 141 ? 17.171 -14.420 -14.655 1.00 98.44 141 THR A CA 1
ATOM 1029 C C . THR A 1 141 ? 16.890 -14.603 -13.168 1.00 98.44 141 THR A C 1
ATOM 1031 O O . THR A 1 141 ? 16.434 -13.683 -12.492 1.00 98.44 141 THR A O 1
ATOM 1034 N N . ALA A 1 142 ? 17.155 -15.805 -12.649 1.00 98.25 142 ALA A N 1
ATOM 1035 C CA . ALA A 1 142 ? 17.039 -16.080 -11.215 1.00 98.25 142 ALA A CA 1
ATOM 1036 C C . ALA A 1 142 ? 18.246 -15.533 -10.437 1.00 98.25 142 ALA A C 1
ATOM 1038 O O . ALA A 1 142 ? 18.132 -15.186 -9.265 1.00 98.25 142 ALA A O 1
ATOM 1039 N N . GLU A 1 143 ? 19.407 -15.460 -11.085 1.00 98.00 143 GLU A N 1
ATOM 1040 C CA . GLU A 1 143 ? 20.597 -14.806 -10.564 1.00 98.00 143 GLU A CA 1
ATOM 1041 C C . GLU A 1 143 ? 20.343 -13.306 -10.431 1.00 98.00 143 GLU A C 1
ATOM 1043 O O . GLU A 1 143 ? 19.899 -12.679 -11.390 1.00 98.00 143 GLU A O 1
ATOM 1048 N N . TYR A 1 144 ? 20.661 -12.726 -9.271 1.00 98.12 144 TYR A N 1
ATOM 1049 C CA . TYR A 1 144 ? 20.461 -11.303 -8.998 1.00 98.12 144 TYR A CA 1
ATOM 1050 C C . TYR A 1 144 ? 21.606 -10.451 -9.568 1.00 98.12 144 TYR A C 1
ATOM 1052 O O . TYR A 1 144 ? 22.386 -9.828 -8.847 1.00 98.12 144 TYR A O 1
ATOM 1060 N N . THR A 1 145 ? 21.740 -10.474 -10.892 1.00 98.19 145 THR A N 1
ATOM 1061 C CA . THR A 1 145 ? 22.753 -9.730 -11.646 1.00 98.19 145 THR A CA 1
ATOM 1062 C C . THR A 1 145 ? 22.164 -9.134 -12.922 1.00 98.19 145 THR A C 1
ATOM 1064 O O . THR A 1 145 ? 21.185 -9.641 -13.464 1.00 98.19 145 THR A O 1
ATOM 1067 N N . ILE A 1 146 ? 22.774 -8.063 -13.435 1.00 97.50 146 ILE A N 1
ATOM 1068 C CA . ILE A 1 146 ? 22.581 -7.650 -14.833 1.00 97.50 146 ILE A CA 1
ATOM 1069 C C . ILE A 1 146 ? 23.801 -8.128 -15.607 1.00 97.50 146 ILE A C 1
ATOM 1071 O O . ILE A 1 146 ? 24.918 -7.688 -15.337 1.00 97.50 146 ILE A O 1
ATOM 1075 N N . ALA A 1 147 ? 23.595 -9.043 -16.546 1.00 96.25 147 ALA A N 1
ATOM 1076 C CA . ALA A 1 147 ? 24.647 -9.649 -17.343 1.00 96.25 147 ALA A CA 1
ATOM 1077 C C . ALA A 1 147 ? 24.495 -9.270 -18.816 1.00 96.25 147 ALA A C 1
ATOM 1079 O O . ALA A 1 147 ? 23.466 -9.529 -19.438 1.00 96.25 147 ALA A O 1
ATOM 1080 N N . TYR A 1 148 ? 25.556 -8.721 -19.397 1.00 93.56 148 TYR A N 1
ATOM 1081 C CA . TYR A 1 148 ? 25.695 -8.552 -20.834 1.00 93.56 148 TYR A CA 1
ATOM 1082 C C . TYR A 1 148 ? 26.724 -9.567 -21.349 1.00 93.56 148 TYR A C 1
ATOM 1084 O O . TYR A 1 148 ? 27.881 -9.549 -20.921 1.00 93.56 148 TYR A O 1
ATOM 1092 N N . PRO A 1 149 ? 26.351 -10.484 -22.260 1.00 87.94 149 PRO A N 1
ATOM 1093 C CA . PRO A 1 149 ? 27.245 -11.556 -22.696 1.00 87.94 149 PRO A CA 1
ATOM 1094 C C . PRO A 1 149 ? 28.432 -11.077 -23.552 1.00 87.94 149 PRO A C 1
ATOM 1096 O O . PRO A 1 149 ? 29.303 -11.900 -23.867 1.00 87.94 149 PRO A O 1
ATOM 1099 N N . GLY A 1 150 ? 28.472 -9.795 -23.929 1.00 84.00 150 GLY A N 1
ATOM 1100 C CA . GLY A 1 150 ? 29.408 -9.248 -24.903 1.00 84.00 150 GLY A CA 1
ATOM 1101 C C . GLY A 1 150 ? 29.083 -9.694 -26.329 1.00 84.00 150 GLY A C 1
ATOM 1102 O O . GLY A 1 150 ? 28.296 -10.621 -26.556 1.00 84.00 150 GLY A O 1
ATOM 1103 N N . HIS A 1 151 ? 29.735 -9.066 -27.303 1.00 74.94 151 HIS A N 1
ATOM 1104 C CA . HIS A 1 151 ? 29.656 -9.485 -28.699 1.00 74.94 151 HIS A CA 1
ATOM 1105 C C . HIS A 1 151 ? 30.888 -10.317 -29.074 1.00 74.94 151 HIS A C 1
ATOM 1107 O O . HIS A 1 151 ? 31.967 -10.190 -28.490 1.00 74.94 151 HIS A O 1
ATOM 1113 N N . VAL A 1 152 ? 30.726 -11.211 -30.050 1.00 67.75 152 VAL A N 1
ATOM 1114 C CA . VAL A 1 152 ? 31.848 -11.983 -30.594 1.00 67.75 152 VAL A CA 1
ATOM 1115 C C . VAL A 1 152 ? 32.493 -11.141 -31.685 1.00 67.75 152 VAL A C 1
ATOM 1117 O O . VAL A 1 152 ? 31.881 -10.905 -32.728 1.00 67.75 152 VAL A O 1
ATOM 1120 N N . ALA A 1 153 ? 33.716 -10.674 -31.443 1.00 65.19 153 ALA A N 1
ATOM 1121 C CA . ALA A 1 153 ? 34.493 -9.986 -32.463 1.00 65.19 153 ALA A CA 1
ATOM 1122 C C . ALA A 1 153 ? 34.811 -10.944 -33.624 1.00 65.19 153 ALA A C 1
ATOM 1124 O O . ALA A 1 153 ? 34.802 -12.167 -33.469 1.00 65.19 153 ALA A O 1
ATOM 1125 N N . SER A 1 154 ? 35.171 -10.410 -34.792 1.00 63.16 154 SER A N 1
ATOM 1126 C CA . SER A 1 154 ? 35.571 -11.218 -35.958 1.00 63.16 154 SER A CA 1
ATOM 1127 C C . SER A 1 154 ? 36.780 -12.138 -35.699 1.00 63.16 154 SER A C 1
ATOM 1129 O O . SER A 1 154 ? 37.042 -13.037 -36.493 1.00 63.16 154 SER A O 1
ATOM 1131 N N . SER A 1 155 ? 37.511 -11.924 -34.599 1.00 64.44 155 SER A N 1
ATOM 1132 C CA . SER A 1 155 ? 38.596 -12.775 -34.093 1.00 64.44 155 SER A CA 1
ATOM 1133 C C . SER A 1 155 ? 38.123 -14.016 -33.318 1.00 64.44 155 SER A C 1
ATOM 1135 O O . SER A 1 155 ? 38.941 -14.879 -33.013 1.00 64.44 155 SER A O 1
ATOM 1137 N N . GLY A 1 156 ? 36.830 -14.125 -32.990 1.00 63.16 156 GLY A N 1
ATOM 1138 C CA . GLY A 1 156 ? 36.265 -15.199 -32.164 1.00 63.16 156 GLY A CA 1
ATOM 1139 C C . GLY A 1 156 ? 36.335 -14.952 -30.651 1.00 63.16 156 GLY A C 1
ATOM 1140 O O . GLY A 1 156 ? 35.786 -15.743 -29.885 1.00 63.16 156 GLY A O 1
ATOM 1141 N N . GLU A 1 157 ? 36.963 -13.860 -30.207 1.00 58.28 157 GLU A N 1
ATOM 1142 C CA . GLU A 1 157 ? 37.003 -13.455 -28.797 1.00 58.28 157 GLU A CA 1
ATOM 1143 C C . GLU A 1 157 ? 35.728 -12.698 -28.400 1.00 58.28 157 GLU A C 1
ATOM 1145 O O . GLU A 1 157 ? 35.171 -11.922 -29.182 1.00 58.28 157 GLU A O 1
ATOM 1150 N N . ARG A 1 158 ? 35.259 -12.922 -27.166 1.00 62.25 158 ARG A N 1
ATOM 1151 C CA . ARG A 1 158 ? 34.172 -12.136 -26.574 1.00 62.25 158 ARG A CA 1
ATOM 1152 C C . ARG A 1 158 ? 34.728 -10.803 -26.095 1.00 62.25 158 ARG A C 1
ATOM 1154 O O . ARG A 1 158 ? 35.553 -10.781 -25.185 1.00 62.25 158 ARG A O 1
ATOM 1161 N N . VAL A 1 159 ? 34.255 -9.715 -26.686 1.00 64.56 159 VAL A N 1
ATOM 1162 C CA . VAL A 1 159 ? 34.625 -8.351 -26.303 1.00 64.56 159 VAL A CA 1
ATOM 1163 C C . VAL A 1 159 ? 33.427 -7.697 -25.617 1.00 64.56 159 VAL A C 1
ATOM 1165 O O . VAL A 1 159 ? 32.296 -7.798 -26.093 1.00 64.56 159 VAL A O 1
ATOM 1168 N N . GLY A 1 160 ? 33.682 -7.047 -24.478 1.00 77.25 160 GLY A N 1
ATOM 1169 C CA . GLY A 1 160 ? 32.673 -6.277 -23.747 1.00 77.25 160 GLY A CA 1
ATOM 1170 C C . GLY A 1 160 ? 31.653 -7.110 -22.968 1.00 77.25 160 GLY A C 1
ATOM 1171 O O . GLY A 1 160 ? 30.535 -6.653 -22.793 1.00 77.25 160 GLY A O 1
ATOM 1172 N N . ALA A 1 161 ? 31.982 -8.335 -22.538 1.00 87.12 161 ALA A N 1
ATOM 1173 C CA . ALA A 1 161 ? 31.122 -9.061 -21.602 1.00 87.12 161 ALA A CA 1
ATOM 1174 C C . ALA A 1 161 ? 31.225 -8.434 -20.206 1.00 87.12 161 ALA A C 1
ATOM 1176 O O . ALA A 1 161 ? 32.329 -8.287 -19.680 1.00 87.12 161 ALA A O 1
ATOM 1177 N N . GLU A 1 162 ? 30.087 -8.109 -19.602 1.00 91.19 162 GLU A N 1
ATOM 1178 C CA . GLU A 1 162 ? 30.015 -7.448 -18.300 1.00 91.19 162 GLU A CA 1
ATOM 1179 C C . GLU A 1 162 ? 28.945 -8.094 -17.425 1.00 91.19 162 GLU A C 1
ATOM 1181 O O . GLU A 1 162 ? 27.960 -8.662 -17.902 1.00 91.19 162 GLU A O 1
ATOM 1186 N N . THR A 1 163 ? 29.146 -8.060 -16.114 1.00 94.81 163 THR A N 1
ATOM 1187 C CA . THR A 1 163 ? 28.157 -8.535 -15.146 1.00 94.81 163 THR A CA 1
ATOM 1188 C C . THR A 1 163 ? 28.209 -7.647 -13.920 1.00 94.81 163 THR A C 1
ATOM 1190 O O . THR A 1 163 ? 29.268 -7.480 -13.316 1.00 94.81 163 THR A O 1
ATOM 1193 N N . ILE A 1 164 ? 27.060 -7.087 -13.563 1.00 96.00 164 ILE A N 1
ATOM 1194 C CA . ILE A 1 164 ? 26.886 -6.208 -12.413 1.00 96.00 164 ILE A CA 1
ATOM 1195 C C . ILE A 1 164 ? 26.141 -6.983 -11.331 1.00 96.00 164 ILE A C 1
ATOM 1197 O O . ILE A 1 164 ? 25.068 -7.535 -11.581 1.00 96.00 164 ILE A O 1
ATOM 1201 N N . ASP A 1 165 ? 26.712 -7.006 -10.130 1.00 97.44 165 ASP A N 1
ATOM 1202 C CA . ASP A 1 165 ? 26.062 -7.526 -8.929 1.00 97.44 165 ASP A CA 1
ATOM 1203 C C . ASP A 1 165 ? 24.999 -6.531 -8.445 1.00 97.44 165 ASP A C 1
ATOM 1205 O O . ASP A 1 165 ? 25.312 -5.414 -8.016 1.00 97.44 165 ASP A O 1
ATOM 1209 N N . LEU A 1 166 ? 23.729 -6.934 -8.524 1.00 97.94 166 LEU A N 1
ATOM 1210 C CA . LEU A 1 166 ? 22.615 -6.070 -8.155 1.00 97.94 166 LEU A CA 1
ATOM 1211 C C . LEU A 1 166 ? 22.508 -5.853 -6.647 1.00 97.94 166 LEU A C 1
ATOM 1213 O O . LEU A 1 166 ? 21.961 -4.830 -6.242 1.00 97.94 166 LEU A O 1
ATOM 1217 N N . ALA A 1 167 ? 23.057 -6.739 -5.811 1.00 96.81 167 ALA A N 1
ATOM 1218 C CA . ALA A 1 167 ? 23.056 -6.538 -4.363 1.00 96.81 167 ALA A CA 1
ATOM 1219 C C . ALA A 1 167 ? 23.917 -5.327 -3.972 1.00 96.81 167 ALA A C 1
ATOM 1221 O O . ALA A 1 167 ? 23.502 -4.500 -3.162 1.00 96.81 167 ALA A O 1
ATOM 1222 N N . GLN A 1 168 ? 25.087 -5.180 -4.599 1.00 96.19 168 GLN A N 1
ATOM 1223 C CA . GLN A 1 168 ? 25.972 -4.031 -4.376 1.00 96.19 168 GLN A CA 1
ATOM 1224 C C . GLN A 1 168 ? 25.351 -2.731 -4.892 1.00 96.19 168 GLN A C 1
ATOM 1226 O O . GLN A 1 168 ? 25.430 -1.696 -4.229 1.00 96.19 168 GLN A O 1
ATOM 1231 N N . LEU A 1 169 ? 24.707 -2.785 -6.061 1.00 95.38 169 LEU A N 1
ATOM 1232 C CA . LEU A 1 169 ? 24.030 -1.624 -6.632 1.00 95.38 169 LEU A CA 1
ATOM 1233 C C . LEU A 1 169 ? 22.814 -1.203 -5.794 1.00 95.38 169 LEU A C 1
ATOM 1235 O O . LEU A 1 169 ? 22.611 -0.011 -5.567 1.00 95.38 169 LEU A O 1
ATOM 1239 N N . GLN A 1 170 ? 22.038 -2.169 -5.295 1.00 95.12 170 GLN A N 1
ATOM 1240 C CA . GLN A 1 170 ? 20.922 -1.915 -4.389 1.00 95.12 170 GLN A CA 1
ATOM 1241 C C . GLN A 1 170 ? 21.384 -1.259 -3.094 1.00 95.12 170 GLN A C 1
ATOM 1243 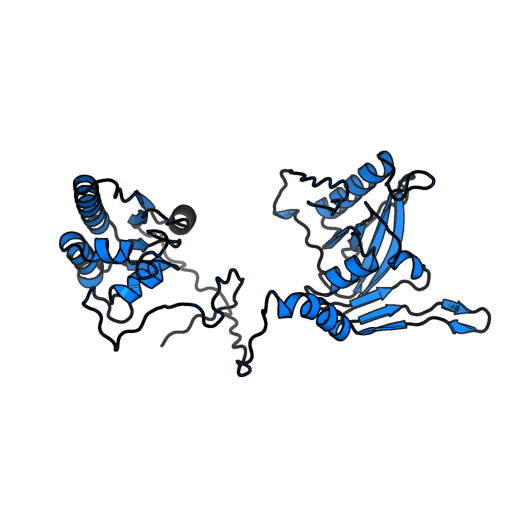O O . GLN A 1 170 ? 20.788 -0.264 -2.692 1.00 95.12 170 GLN A O 1
ATOM 1248 N N . GLU A 1 171 ? 22.464 -1.749 -2.489 1.00 92.69 171 GLU A N 1
ATOM 1249 C CA . GLU A 1 171 ? 23.023 -1.140 -1.283 1.00 92.69 171 GLU A CA 1
ATOM 1250 C C . GLU A 1 171 ? 23.417 0.324 -1.518 1.00 92.69 171 GLU A C 1
ATOM 1252 O O . GLU A 1 171 ? 23.042 1.205 -0.744 1.00 92.69 171 GLU A O 1
ATOM 1257 N N . ALA A 1 172 ? 24.102 0.610 -2.629 1.00 93.06 172 ALA A N 1
ATOM 1258 C CA . ALA A 1 172 ? 24.483 1.975 -2.985 1.00 93.06 172 ALA A CA 1
ATOM 1259 C C . ALA A 1 172 ? 23.264 2.888 -3.216 1.00 93.06 172 ALA A C 1
ATOM 1261 O O . ALA A 1 172 ? 23.279 4.056 -2.818 1.00 93.06 172 ALA A O 1
ATOM 1262 N N . TRP A 1 173 ? 22.206 2.367 -3.846 1.00 91.81 173 TRP A N 1
ATOM 1263 C CA . TRP A 1 173 ? 20.967 3.105 -4.093 1.00 91.81 173 TRP A CA 1
ATOM 1264 C C . TRP A 1 173 ? 20.192 3.392 -2.799 1.00 91.81 173 TRP A C 1
ATOM 1266 O O . TRP A 1 173 ? 19.753 4.522 -2.579 1.00 91.81 173 TRP A O 1
ATOM 1276 N N . GLU A 1 174 ? 20.054 2.397 -1.925 1.00 89.31 174 GLU A N 1
ATOM 1277 C CA . GLU A 1 174 ? 19.312 2.504 -0.667 1.00 89.31 174 GLU A CA 1
ATOM 1278 C C . GLU A 1 174 ? 20.014 3.396 0.368 1.00 89.31 174 GLU A C 1
ATOM 1280 O O . GLU A 1 174 ? 19.343 4.135 1.093 1.00 89.31 174 GLU A O 1
ATOM 1285 N N . HIS A 1 175 ? 21.350 3.380 0.402 1.00 88.62 175 HIS A N 1
ATOM 1286 C CA . HIS A 1 175 ? 22.149 4.210 1.306 1.00 88.62 175 HIS A CA 1
ATOM 1287 C C . HIS A 1 175 ? 21.982 5.716 1.034 1.00 88.62 175 HIS A C 1
ATOM 1289 O O . HIS A 1 175 ? 22.109 6.538 1.941 1.00 88.62 175 HIS A O 1
ATOM 1295 N N . GLY A 1 176 ? 21.670 6.115 -0.206 1.00 87.75 176 GLY A N 1
ATOM 1296 C CA . GLY A 1 176 ? 21.698 7.519 -0.637 1.00 87.75 176 GLY A CA 1
ATOM 1297 C C . GLY A 1 176 ? 20.807 8.480 0.166 1.00 87.75 176 GLY A C 1
ATOM 1298 O O . GLY A 1 176 ? 21.106 9.671 0.231 1.00 87.75 176 GLY A O 1
ATOM 1299 N N . ILE A 1 177 ? 19.735 7.983 0.792 1.00 83.81 177 ILE A N 1
ATOM 1300 C CA . ILE A 1 177 ? 18.831 8.785 1.638 1.00 83.81 177 ILE A CA 1
ATOM 1301 C C . ILE A 1 177 ? 18.824 8.346 3.104 1.00 83.81 177 ILE A C 1
ATOM 1303 O O . ILE A 1 177 ? 18.028 8.869 3.887 1.00 83.81 177 ILE A O 1
ATOM 1307 N N . GLU A 1 178 ? 19.671 7.391 3.488 1.00 83.50 178 GLU A N 1
ATOM 1308 C CA . GLU A 1 178 ? 19.620 6.767 4.811 1.00 83.50 178 GLU A CA 1
ATOM 1309 C C . GLU A 1 178 ? 19.976 7.756 5.933 1.00 83.50 178 GLU A C 1
ATOM 1311 O O . GLU A 1 178 ? 19.318 7.754 6.973 1.00 83.50 178 GLU A O 1
ATOM 1316 N N . ASP A 1 179 ? 20.895 8.693 5.675 1.00 82.19 179 ASP A N 1
ATOM 1317 C CA . ASP A 1 179 ? 21.250 9.779 6.604 1.00 82.19 179 ASP A CA 1
ATOM 1318 C C . ASP A 1 179 ? 20.069 10.718 6.919 1.00 82.19 179 ASP A C 1
ATOM 1320 O O . ASP A 1 179 ? 20.010 11.324 7.990 1.00 82.19 179 ASP A O 1
ATOM 1324 N N . VAL A 1 180 ? 19.115 10.851 5.990 1.00 84.00 180 VAL A N 1
ATOM 1325 C CA . VAL A 1 180 ? 17.939 11.728 6.132 1.00 84.00 180 VAL A CA 1
ATOM 1326 C C . VAL A 1 180 ? 16.717 10.944 6.620 1.00 84.00 180 VAL A C 1
ATOM 1328 O O . VAL A 1 180 ? 15.953 11.424 7.459 1.00 84.00 180 VAL A O 1
ATOM 1331 N N . PHE A 1 181 ? 16.524 9.725 6.113 1.00 81.00 181 PHE A N 1
ATOM 1332 C CA . PHE A 1 181 ? 15.387 8.857 6.413 1.00 81.00 181 PHE A CA 1
ATOM 1333 C C . PHE A 1 181 ? 15.853 7.453 6.824 1.00 81.00 181 PHE A C 1
ATOM 1335 O O . PHE A 1 181 ? 15.561 6.483 6.119 1.00 81.00 181 PHE A O 1
ATOM 1342 N N . PRO A 1 182 ? 16.478 7.295 8.005 1.00 78.12 182 PRO A N 1
ATOM 1343 C CA . PRO A 1 182 ? 17.011 6.007 8.440 1.00 78.12 182 PRO A CA 1
ATOM 1344 C C . PRO A 1 182 ? 15.878 4.992 8.535 1.00 78.12 182 PRO A C 1
ATOM 1346 O O . PRO A 1 182 ? 14.866 5.250 9.191 1.00 78.12 182 PRO A O 1
ATOM 1349 N N . TYR A 1 183 ? 15.986 3.863 7.842 1.00 76.00 183 TYR A N 1
ATOM 1350 C CA . TYR A 1 183 ? 14.950 2.823 7.838 1.00 76.00 183 TYR A CA 1
ATOM 1351 C C . TYR A 1 183 ? 15.464 1.463 8.309 1.00 76.00 183 TYR A C 1
ATOM 1353 O O . TYR A 1 183 ? 14.658 0.630 8.730 1.00 76.00 183 TYR A O 1
ATOM 1361 N N . ARG A 1 184 ? 16.784 1.274 8.330 1.00 76.00 184 ARG A N 1
ATOM 1362 C CA . ARG A 1 184 ? 17.448 0.175 9.020 1.00 76.00 184 ARG A CA 1
ATOM 1363 C C . ARG A 1 184 ? 17.752 0.636 10.443 1.00 76.00 184 ARG A C 1
ATOM 1365 O O . ARG A 1 184 ? 18.177 1.765 10.674 1.00 76.00 184 ARG A O 1
ATOM 1372 N N . ALA A 1 185 ? 17.472 -0.217 11.418 1.00 67.19 185 ALA A N 1
ATOM 1373 C CA . ALA A 1 185 ? 17.823 0.035 12.808 1.00 67.19 185 ALA A CA 1
ATOM 1374 C C . ALA A 1 185 ? 18.867 -0.993 13.232 1.00 67.19 185 ALA A C 1
ATOM 1376 O O . ALA A 1 185 ? 18.721 -2.176 12.928 1.00 67.19 185 ALA A O 1
ATOM 1377 N N . ALA A 1 186 ? 19.892 -0.551 13.960 1.00 60.50 186 ALA A N 1
ATOM 1378 C CA . ALA A 1 186 ? 20.780 -1.467 14.659 1.00 60.50 186 ALA A CA 1
ATOM 1379 C C . ALA A 1 186 ? 19.960 -2.255 15.696 1.00 60.50 186 ALA A C 1
ATOM 1381 O O . ALA A 1 186 ? 19.249 -1.669 16.515 1.00 60.50 186 ALA A O 1
ATOM 1382 N N . GLY A 1 187 ? 20.037 -3.580 15.648 1.00 66.75 187 GLY A N 1
ATOM 1383 C CA . GLY A 1 187 ? 19.309 -4.476 16.538 1.00 66.75 187 GLY A CA 1
ATOM 1384 C C . GLY A 1 187 ? 19.714 -5.923 16.294 1.00 66.75 187 GLY A C 1
ATOM 1385 O O . GLY A 1 187 ? 20.355 -6.229 15.292 1.00 66.75 187 GLY A O 1
ATOM 1386 N N . GLU A 1 188 ? 19.368 -6.807 17.226 1.00 71.00 188 GLU A N 1
ATOM 1387 C CA . GLU A 1 188 ? 19.584 -8.241 17.039 1.00 71.00 188 GLU A CA 1
ATOM 1388 C C . GLU A 1 188 ? 18.782 -8.742 15.833 1.00 71.00 188 GLU A C 1
ATOM 1390 O O . GLU A 1 188 ? 17.632 -8.340 15.630 1.00 71.00 188 GLU A O 1
ATOM 1395 N N . GLU A 1 189 ? 19.380 -9.634 15.041 1.00 67.56 189 GLU A N 1
ATOM 1396 C CA . GLU A 1 189 ? 18.645 -10.343 14.001 1.00 67.56 189 GLU A CA 1
ATOM 1397 C C . GLU A 1 189 ? 17.497 -11.123 14.644 1.00 67.56 189 GLU A C 1
ATOM 1399 O O . GLU A 1 189 ? 17.689 -12.095 15.378 1.00 67.56 189 GLU A O 1
ATOM 1404 N N . VAL A 1 190 ? 16.271 -10.685 14.371 1.00 67.69 190 VAL A N 1
ATOM 1405 C CA . VAL A 1 190 ? 15.080 -11.391 14.828 1.00 67.69 190 VAL A CA 1
ATOM 1406 C C . VAL A 1 190 ? 14.828 -12.536 13.861 1.00 67.69 190 VAL A C 1
ATOM 1408 O O . VAL A 1 190 ? 14.609 -12.316 12.668 1.00 67.69 190 VAL A O 1
ATOM 1411 N N . GLN A 1 191 ? 14.821 -13.770 14.368 1.00 66.62 191 GLN A N 1
ATOM 1412 C CA . GLN A 1 191 ? 14.454 -14.920 13.549 1.00 66.62 191 GLN A CA 1
ATOM 1413 C C . GLN A 1 191 ? 13.056 -14.722 12.960 1.00 66.62 191 GLN A C 1
ATOM 1415 O O . GLN A 1 191 ? 12.069 -14.534 13.678 1.00 66.62 191 GLN A O 1
ATOM 1420 N N . THR A 1 192 ? 12.970 -14.784 11.632 1.00 62.09 192 THR A N 1
ATOM 1421 C CA . THR A 1 192 ? 11.688 -14.721 10.936 1.00 62.09 192 THR A CA 1
ATOM 1422 C C . THR A 1 192 ? 10.918 -16.001 11.228 1.00 62.09 192 THR A C 1
ATOM 1424 O O . THR A 1 192 ? 11.256 -17.075 10.736 1.00 62.09 192 THR A O 1
ATOM 1427 N N . VAL A 1 193 ? 9.864 -15.892 12.032 1.00 63.50 193 VAL A N 1
ATOM 1428 C CA . VAL A 1 193 ? 8.959 -17.013 12.284 1.00 63.50 193 VAL A CA 1
ATOM 1429 C C . VAL A 1 193 ? 7.996 -17.123 11.106 1.00 63.50 193 VAL A C 1
ATOM 1431 O O . VAL A 1 193 ? 7.134 -16.262 10.921 1.00 63.50 193 VAL A O 1
ATOM 1434 N N . SER A 1 194 ? 8.122 -18.183 10.312 1.00 65.50 194 SER A N 1
ATOM 1435 C CA . SER A 1 194 ? 7.147 -18.532 9.280 1.00 65.50 194 SER A CA 1
ATOM 1436 C C . SER A 1 194 ? 6.119 -19.524 9.833 1.00 65.50 194 SER A C 1
ATOM 1438 O O . SER A 1 194 ? 6.439 -20.439 10.589 1.00 65.50 194 SER A O 1
ATOM 1440 N N . PHE A 1 195 ? 4.851 -19.323 9.482 1.00 64.81 195 PHE A N 1
ATOM 1441 C CA . PHE A 1 195 ? 3.779 -20.276 9.749 1.00 64.81 195 PHE A CA 1
ATOM 1442 C C . PHE A 1 195 ? 2.925 -20.391 8.494 1.00 64.81 195 PHE A C 1
ATOM 1444 O O . PHE A 1 195 ? 2.455 -19.381 7.971 1.00 64.81 195 PHE A O 1
ATOM 1451 N N . HIS A 1 196 ? 2.732 -21.617 8.019 1.00 64.88 196 HIS A N 1
ATOM 1452 C CA . HIS A 1 196 ? 1.841 -21.914 6.910 1.00 64.88 196 HIS A CA 1
ATOM 1453 C C . HIS A 1 196 ? 0.620 -22.644 7.469 1.00 64.88 196 HIS A C 1
ATOM 1455 O O . HIS A 1 196 ? 0.724 -23.790 7.900 1.00 64.88 196 HIS A O 1
ATOM 1461 N N . ALA A 1 197 ? -0.536 -21.980 7.487 1.00 63.41 197 ALA A N 1
ATOM 1462 C CA . ALA A 1 197 ? -1.794 -22.660 7.772 1.00 63.41 197 ALA A CA 1
ATOM 1463 C C . ALA A 1 197 ? -2.173 -23.513 6.551 1.00 63.41 197 ALA A C 1
ATOM 1465 O O . ALA A 1 197 ? -2.228 -22.988 5.443 1.00 63.41 197 ALA A O 1
ATOM 1466 N N . GLU A 1 198 ? -2.431 -24.811 6.729 1.00 67.12 198 GLU A N 1
ATOM 1467 C CA . GLU A 1 198 ? -2.823 -25.707 5.622 1.00 67.12 198 GLU A CA 1
ATOM 1468 C C . GLU A 1 198 ? -4.152 -25.294 4.970 1.00 67.12 198 GLU A C 1
ATOM 1470 O O . GLU A 1 198 ? -4.340 -25.469 3.769 1.00 67.12 198 GLU A O 1
ATOM 1475 N N . ALA A 1 199 ? -5.056 -24.692 5.745 1.00 66.06 199 ALA A N 1
ATOM 1476 C CA . ALA A 1 199 ? -6.273 -24.065 5.251 1.00 66.06 199 ALA A CA 1
ATOM 1477 C C . ALA A 1 199 ? -6.763 -23.001 6.248 1.00 66.06 199 ALA A C 1
ATOM 1479 O O . ALA A 1 199 ? -6.566 -23.157 7.458 1.00 66.06 199 ALA A O 1
ATOM 1480 N N . PRO A 1 200 ? -7.431 -21.927 5.788 1.00 65.94 200 PRO A N 1
ATOM 1481 C CA . PRO A 1 200 ? -8.143 -21.042 6.697 1.00 65.94 200 PRO A CA 1
ATOM 1482 C C . PRO A 1 200 ? -9.228 -21.838 7.433 1.00 65.94 200 PRO A C 1
ATOM 1484 O O . PRO A 1 200 ? -9.956 -22.620 6.821 1.00 65.94 200 PRO A O 1
ATOM 1487 N N . HIS A 1 201 ? -9.379 -21.619 8.741 1.00 64.75 201 HIS A N 1
ATOM 1488 C CA . HIS A 1 201 ? -10.566 -22.095 9.446 1.00 64.75 201 HIS A CA 1
ATOM 1489 C C . HIS A 1 201 ? -11.791 -21.366 8.887 1.00 64.75 201 HIS A C 1
ATOM 1491 O O . HIS A 1 201 ? -12.033 -20.198 9.188 1.00 64.75 201 HIS A O 1
ATOM 1497 N N . VAL A 1 202 ? -12.556 -22.060 8.047 1.00 66.56 202 VAL A N 1
ATOM 1498 C CA . VAL A 1 202 ? -13.826 -21.570 7.513 1.00 66.56 202 VAL A CA 1
ATOM 1499 C C . VAL A 1 202 ? -14.945 -22.088 8.405 1.00 66.56 202 VAL A C 1
ATOM 1501 O O . VAL A 1 202 ? -15.093 -23.293 8.602 1.00 66.56 202 VAL A O 1
ATOM 1504 N N . PHE A 1 203 ? -15.751 -21.180 8.950 1.00 68.69 203 PHE A N 1
ATOM 1505 C CA . PHE A 1 203 ? -16.987 -21.563 9.620 1.00 68.69 203 PHE A CA 1
ATOM 1506 C C . PHE A 1 203 ? -17.984 -22.085 8.575 1.00 68.69 203 PHE A C 1
ATOM 1508 O O . PHE A 1 203 ? -18.484 -21.321 7.753 1.00 68.69 203 PHE A O 1
ATOM 1515 N N . LEU A 1 204 ? -18.261 -23.391 8.605 1.00 65.31 204 LEU A N 1
ATOM 1516 C CA . LEU A 1 204 ? -19.198 -24.078 7.700 1.00 65.31 204 LEU A CA 1
ATOM 1517 C C . LEU A 1 204 ? -20.611 -24.231 8.300 1.00 65.31 204 LEU A C 1
ATOM 1519 O O . LEU A 1 204 ? -21.421 -25.008 7.796 1.00 65.31 204 LEU A O 1
ATOM 1523 N N . GLY A 1 205 ? -20.899 -23.548 9.412 1.00 67.88 205 GLY A N 1
ATOM 1524 C CA . GLY A 1 205 ? -22.177 -23.661 10.112 1.00 67.88 205 GLY A CA 1
ATOM 1525 C C . GLY A 1 205 ? -23.345 -22.980 9.387 1.00 67.88 205 GLY A C 1
ATOM 1526 O O . GLY A 1 205 ? -23.169 -22.198 8.453 1.00 67.88 205 GLY A O 1
ATOM 1527 N N . GLY A 1 206 ? -24.568 -23.289 9.831 1.00 67.12 206 GLY A N 1
ATOM 1528 C CA . GLY A 1 206 ? -25.800 -22.698 9.298 1.00 67.12 206 GLY A CA 1
ATOM 1529 C C . GLY A 1 206 ? -25.928 -21.194 9.571 1.00 67.12 206 GLY A C 1
ATOM 1530 O O . GLY A 1 206 ? -25.169 -20.624 10.352 1.00 67.12 206 GLY A O 1
ATOM 1531 N N . ARG A 1 207 ? -26.919 -20.555 8.924 1.00 62.12 207 ARG A N 1
ATOM 1532 C CA . ARG A 1 207 ? -27.233 -19.119 9.061 1.00 62.12 207 ARG A CA 1
ATOM 1533 C C . ARG A 1 207 ? -27.193 -18.672 10.525 1.00 62.12 207 ARG A C 1
ATOM 1535 O O . ARG A 1 207 ? -28.052 -19.051 11.317 1.00 62.12 207 ARG A O 1
ATOM 1542 N N . THR A 1 208 ? -26.232 -17.819 10.841 1.00 63.41 208 THR A N 1
ATOM 1543 C CA . THR A 1 208 ? -26.157 -17.102 12.107 1.00 63.41 208 THR A CA 1
ATOM 1544 C C . THR A 1 208 ? -27.176 -15.955 12.126 1.00 63.41 208 THR A C 1
ATOM 1546 O O . THR A 1 208 ? -27.474 -15.368 11.078 1.00 63.41 208 THR A O 1
ATOM 1549 N N . PRO A 1 209 ? -27.739 -15.610 13.301 1.00 80.31 209 PRO A N 1
ATOM 1550 C CA . PRO A 1 209 ? -28.387 -14.316 13.508 1.00 80.31 209 PRO A CA 1
ATOM 1551 C C . PRO A 1 209 ? -27.467 -13.189 13.016 1.00 80.31 209 PRO A C 1
ATOM 1553 O O . PRO A 1 209 ? -26.254 -13.360 13.029 1.00 80.31 209 PRO A O 1
ATOM 1556 N N . ARG A 1 210 ? -28.011 -12.045 12.585 1.00 90.69 210 ARG A N 1
ATOM 1557 C CA . ARG A 1 210 ? -27.205 -10.867 12.215 1.00 90.69 210 ARG A CA 1
ATOM 1558 C C . ARG A 1 210 ? -26.864 -10.081 13.490 1.00 90.69 210 ARG A C 1
ATOM 1560 O O . ARG A 1 210 ? -27.719 -9.306 13.919 1.00 90.69 210 ARG A O 1
ATOM 1567 N N . PRO A 1 211 ? -25.699 -10.281 14.143 1.00 94.56 211 PRO A N 1
ATOM 1568 C CA . PRO A 1 211 ? -25.386 -9.555 15.369 1.00 94.56 211 PRO A CA 1
ATOM 1569 C C . PRO A 1 211 ? -25.287 -8.058 15.082 1.00 94.56 211 PRO A C 1
ATOM 1571 O O . PRO A 1 211 ? -24.747 -7.652 14.048 1.00 94.56 211 PRO A O 1
ATOM 1574 N N . ARG A 1 212 ? -25.788 -7.241 16.007 1.00 98.12 212 ARG A N 1
ATOM 1575 C CA . ARG A 1 212 ? -25.630 -5.787 15.955 1.00 98.12 212 ARG A CA 1
ATOM 1576 C C . ARG A 1 212 ? -24.241 -5.406 16.457 1.00 98.12 212 ARG A C 1
ATOM 1578 O O . ARG A 1 212 ? -23.823 -5.861 17.527 1.00 98.12 212 ARG A O 1
ATOM 1585 N N . VAL A 1 213 ? -23.545 -4.583 15.679 1.00 98.62 213 VAL A N 1
ATOM 1586 C CA . VAL A 1 213 ? -22.209 -4.064 15.983 1.00 98.62 213 VAL A CA 1
ATOM 1587 C C . VAL A 1 213 ? -22.301 -2.553 16.098 1.00 98.62 213 VAL A C 1
ATOM 1589 O O . VAL A 1 213 ? -22.620 -1.892 15.112 1.00 98.62 213 VAL A O 1
ATOM 1592 N N . ILE A 1 214 ? -21.989 -2.007 17.269 1.00 98.69 214 ILE A N 1
ATOM 1593 C CA . ILE A 1 214 ? -21.894 -0.559 17.456 1.00 98.69 214 ILE A CA 1
ATOM 1594 C C . ILE A 1 214 ? -20.449 -0.097 17.286 1.00 98.69 214 ILE A C 1
ATOM 1596 O O . ILE A 1 214 ? -19.525 -0.640 17.899 1.00 98.69 214 ILE A O 1
ATOM 1600 N N . ILE A 1 215 ? -20.267 0.925 16.453 1.00 98.69 215 ILE A N 1
ATOM 1601 C CA . ILE A 1 215 ? -18.981 1.551 16.152 1.00 98.69 215 ILE A CA 1
ATOM 1602 C C . ILE A 1 215 ? -19.040 3.016 16.604 1.00 98.69 215 ILE A C 1
ATOM 1604 O O . ILE A 1 215 ? -19.521 3.860 15.844 1.00 98.69 215 ILE A O 1
ATOM 1608 N N . PRO A 1 216 ? -18.600 3.361 17.829 1.00 98.00 216 PRO A N 1
ATOM 1609 C CA . PRO A 1 216 ? -18.470 4.759 18.219 1.00 98.00 216 PRO A CA 1
ATOM 1610 C C . PRO A 1 216 ? -17.363 5.437 17.405 1.00 98.00 216 PRO A C 1
ATOM 1612 O O . PRO A 1 216 ? -16.233 4.952 17.350 1.00 98.00 216 PRO A O 1
ATOM 1615 N N . VAL A 1 217 ? -17.694 6.568 16.789 1.00 97.50 217 VAL A N 1
ATOM 1616 C CA . VAL A 1 217 ? -16.793 7.361 15.950 1.00 97.50 217 VAL A CA 1
ATOM 1617 C C . VAL A 1 217 ? -16.485 8.659 16.674 1.00 97.50 217 VAL A C 1
ATOM 1619 O O . VAL A 1 217 ? -17.337 9.540 16.795 1.00 97.50 217 VAL A O 1
ATOM 1622 N N . PHE A 1 218 ? -15.262 8.772 17.171 1.00 95.56 218 PHE A N 1
ATOM 1623 C CA . PHE A 1 218 ? -14.768 9.972 17.827 1.00 95.56 218 PHE A CA 1
ATOM 1624 C C . PHE A 1 218 ? -14.118 10.905 16.794 1.00 95.56 218 PHE A C 1
ATOM 1626 O O . PHE A 1 218 ? -13.542 10.421 15.817 1.00 95.56 218 PHE A O 1
ATOM 1633 N N . PRO A 1 219 ? -14.144 12.237 16.992 1.00 93.44 219 PRO A N 1
ATOM 1634 C CA . PRO A 1 219 ? -13.418 13.168 16.135 1.00 93.44 219 PRO A CA 1
ATOM 1635 C C . PRO A 1 219 ? -11.940 12.775 16.022 1.00 93.44 219 PRO A C 1
ATOM 1637 O O . PRO A 1 219 ? -11.248 12.653 17.034 1.00 93.44 219 PRO A O 1
ATOM 1640 N N . GLY A 1 220 ? -11.481 12.553 14.788 1.00 92.50 220 GLY A N 1
ATOM 1641 C CA . GLY A 1 220 ? -10.133 12.070 14.469 1.00 92.50 220 GLY A CA 1
ATOM 1642 C C . GLY A 1 220 ? -10.040 10.574 14.143 1.00 92.50 220 GLY A C 1
ATOM 1643 O O . GLY A 1 220 ? -9.019 10.142 13.607 1.00 92.50 220 GLY A O 1
ATOM 1644 N N . ASN A 1 221 ? -11.083 9.772 14.395 1.00 94.00 221 ASN A N 1
ATOM 1645 C CA . ASN A 1 221 ? -11.169 8.437 13.796 1.00 94.00 221 ASN A CA 1
ATOM 1646 C C . ASN A 1 221 ? -11.293 8.534 12.266 1.00 94.00 221 ASN A C 1
ATOM 1648 O O . ASN A 1 221 ? -11.832 9.509 11.746 1.00 94.00 221 ASN A O 1
ATOM 1652 N N . ASN A 1 222 ? -10.730 7.547 11.564 1.00 95.31 222 ASN A N 1
ATOM 1653 C CA . ASN A 1 222 ? -10.653 7.541 10.098 1.00 95.31 222 ASN A CA 1
ATOM 1654 C C . ASN A 1 222 ? -10.692 6.126 9.482 1.00 95.31 222 ASN A C 1
ATOM 1656 O O . ASN A 1 222 ? -10.237 5.922 8.359 1.00 95.31 222 ASN A O 1
ATOM 1660 N N . CYS A 1 223 ? -11.186 5.130 10.224 1.00 96.56 223 CYS A N 1
ATOM 1661 C CA . CYS A 1 223 ? -11.246 3.718 9.803 1.00 96.56 223 CYS A CA 1
ATOM 1662 C C . CYS A 1 223 ? -12.623 3.074 10.066 1.00 96.56 223 CYS A C 1
ATOM 1664 O O . CYS A 1 223 ? -12.783 1.850 9.994 1.00 96.56 223 CYS A O 1
ATOM 1666 N N . GLU A 1 224 ? -13.625 3.871 10.427 1.00 97.38 224 GLU A N 1
ATOM 1667 C CA . GLU A 1 224 ? -14.981 3.441 10.766 1.00 97.38 224 GLU A CA 1
ATOM 1668 C C . GLU A 1 224 ? -15.707 2.823 9.569 1.00 97.38 224 GLU A C 1
ATOM 1670 O O . GLU A 1 224 ? -16.335 1.774 9.718 1.00 97.38 224 GLU A O 1
ATOM 1675 N N . TYR A 1 225 ? -15.555 3.397 8.370 1.00 97.19 225 TYR A N 1
ATOM 1676 C CA . TYR A 1 225 ? -16.175 2.867 7.155 1.00 97.19 225 TYR A CA 1
ATOM 1677 C C . TYR A 1 225 ? -15.607 1.503 6.762 1.00 97.19 225 TYR A C 1
ATOM 1679 O O . TYR A 1 225 ? -16.364 0.600 6.401 1.00 97.19 225 TYR A O 1
ATOM 1687 N N . ASP A 1 226 ? -14.289 1.320 6.868 1.00 97.06 226 ASP A N 1
ATOM 1688 C CA . ASP A 1 226 ? -13.644 0.036 6.583 1.00 97.06 226 ASP A CA 1
ATOM 1689 C C . ASP A 1 226 ? -14.048 -1.029 7.606 1.00 97.06 226 ASP A C 1
ATOM 1691 O O . ASP A 1 226 ? -14.354 -2.164 7.231 1.00 97.06 226 ASP A O 1
ATOM 1695 N N . SER A 1 227 ? -14.138 -0.642 8.883 1.00 97.50 227 SER A N 1
ATOM 1696 C CA . SER A 1 227 ? -14.605 -1.513 9.967 1.00 97.50 227 SER A CA 1
ATOM 1697 C C . SER A 1 227 ? -16.053 -1.954 9.735 1.00 97.50 227 SER A C 1
ATOM 1699 O O . SER A 1 227 ? -16.344 -3.151 9.725 1.00 97.50 227 SER A O 1
ATOM 1701 N N . ALA A 1 228 ? -16.959 -1.009 9.462 1.00 98.12 228 ALA A N 1
ATOM 1702 C CA . ALA A 1 228 ? -18.362 -1.297 9.171 1.00 98.12 228 ALA A CA 1
ATOM 1703 C C . ALA A 1 228 ? -18.509 -2.201 7.939 1.00 98.12 228 ALA A C 1
ATOM 1705 O O . ALA A 1 228 ? -19.242 -3.192 7.973 1.00 98.12 228 ALA A O 1
ATOM 1706 N N . ARG A 1 229 ? -17.765 -1.912 6.861 1.00 98.00 229 ARG A N 1
ATOM 1707 C CA . ARG A 1 229 ? -17.750 -2.729 5.639 1.00 98.00 229 ARG A CA 1
ATOM 1708 C C . ARG A 1 229 ? -17.291 -4.160 5.921 1.00 98.00 229 ARG A C 1
ATOM 1710 O O . ARG A 1 229 ? -17.900 -5.094 5.400 1.00 98.00 229 ARG A O 1
ATOM 1717 N N . ALA A 1 230 ? -16.261 -4.349 6.747 1.00 96.94 230 ALA A N 1
ATOM 1718 C CA . ALA A 1 230 ? -15.763 -5.673 7.115 1.00 96.94 230 ALA A CA 1
ATOM 1719 C C . ALA A 1 230 ? -16.800 -6.489 7.908 1.00 96.94 230 ALA A C 1
ATOM 1721 O O . ALA A 1 230 ? -17.062 -7.639 7.553 1.00 96.94 230 ALA A O 1
ATOM 1722 N N . PHE A 1 231 ? -17.441 -5.888 8.916 1.00 96.81 231 PHE A N 1
ATOM 1723 C CA . PHE A 1 231 ? -18.501 -6.538 9.696 1.00 96.81 231 PHE A CA 1
ATOM 1724 C C . PHE A 1 231 ? -19.730 -6.883 8.848 1.00 96.81 231 PHE A C 1
ATOM 1726 O O . PHE A 1 231 ? -20.221 -8.011 8.906 1.00 96.81 231 PHE A O 1
ATOM 1733 N N . ASN A 1 232 ? -20.185 -5.953 8.005 1.00 96.06 232 ASN A N 1
ATOM 1734 C CA . ASN A 1 232 ? -21.313 -6.185 7.102 1.00 96.06 232 ASN A CA 1
ATOM 1735 C C . ASN A 1 232 ? -21.016 -7.315 6.104 1.00 96.06 232 ASN A C 1
ATOM 1737 O O . ASN A 1 232 ? -21.870 -8.167 5.857 1.00 96.06 232 ASN A O 1
ATOM 1741 N N . ARG A 1 233 ? -19.785 -7.384 5.574 1.00 94.38 233 ARG A N 1
ATOM 1742 C CA . ARG A 1 233 ? -19.338 -8.487 4.704 1.00 94.38 233 ARG A CA 1
ATOM 1743 C C . ARG A 1 233 ? -19.319 -9.834 5.432 1.00 94.38 233 ARG A C 1
ATOM 1745 O O . ARG A 1 233 ? -19.597 -10.852 4.809 1.00 94.38 233 ARG A O 1
ATOM 1752 N N . ALA A 1 234 ? -19.025 -9.840 6.732 1.00 91.75 234 ALA A N 1
ATOM 1753 C CA . ALA A 1 234 ? -19.093 -11.029 7.582 1.00 91.75 234 ALA A CA 1
ATOM 1754 C C . ALA A 1 234 ? -20.530 -11.402 8.015 1.00 91.75 234 ALA A C 1
ATOM 1756 O O . ALA A 1 234 ? -20.719 -12.391 8.718 1.00 91.75 234 ALA A O 1
ATOM 1757 N N . GLY A 1 235 ? -21.548 -10.638 7.597 1.00 92.12 235 GLY A N 1
ATOM 1758 C CA . GLY A 1 235 ? -22.961 -10.914 7.873 1.00 92.12 235 GLY A CA 1
ATOM 1759 C C . GLY A 1 235 ? -23.526 -10.245 9.129 1.00 92.12 235 GLY A C 1
ATOM 1760 O O . GLY A 1 235 ? -24.696 -10.463 9.447 1.00 92.12 235 GLY A O 1
ATOM 1761 N N . ALA A 1 236 ? -22.742 -9.422 9.827 1.00 95.12 236 ALA A N 1
ATOM 1762 C CA . ALA A 1 236 ? -23.220 -8.611 10.943 1.00 95.12 236 ALA A CA 1
ATOM 1763 C C . ALA A 1 236 ? -23.977 -7.359 10.460 1.00 95.12 236 ALA A C 1
ATOM 1765 O O . ALA A 1 236 ? -23.948 -7.020 9.277 1.00 95.12 236 ALA A O 1
ATOM 1766 N N . GLN A 1 237 ? -24.654 -6.666 11.375 1.00 97.56 237 GLN A N 1
ATOM 1767 C CA . GLN A 1 237 ? -25.273 -5.365 11.128 1.00 97.56 237 GLN A CA 1
ATOM 1768 C C . GLN A 1 237 ? -24.479 -4.289 11.870 1.00 97.56 237 GLN A C 1
ATOM 1770 O O . GLN A 1 237 ? -24.660 -4.104 13.074 1.00 97.56 237 GLN A O 1
ATOM 1775 N N . ALA A 1 238 ? -23.583 -3.607 11.156 1.00 98.19 238 ALA A N 1
ATOM 1776 C CA . ALA A 1 238 ? -22.777 -2.535 11.726 1.00 98.19 238 ALA A CA 1
ATOM 1777 C C . ALA A 1 238 ? -23.488 -1.178 11.666 1.00 98.19 238 ALA A C 1
ATOM 1779 O O . ALA A 1 238 ? -23.969 -0.768 10.609 1.00 98.19 238 ALA A O 1
ATOM 1780 N N . GLU A 1 239 ? -23.490 -0.471 12.792 1.00 98.19 239 GLU A N 1
ATOM 1781 C CA . GLU A 1 239 ? -24.001 0.888 12.941 1.00 98.19 239 GLU A CA 1
ATOM 1782 C C . GLU A 1 239 ? -22.908 1.792 13.517 1.00 98.19 239 GLU A C 1
ATOM 1784 O O . GLU A 1 239 ? -22.258 1.462 14.510 1.00 98.19 239 GLU A O 1
ATOM 1789 N N . THR A 1 240 ? -22.693 2.943 12.883 1.00 98.19 240 THR A N 1
ATOM 1790 C CA . THR A 1 240 ? -21.763 3.966 13.366 1.00 98.19 240 THR A CA 1
ATOM 1791 C C . THR A 1 240 ? -22.498 4.995 14.213 1.00 98.19 240 THR A C 1
ATOM 1793 O O . THR A 1 240 ? -23.497 5.555 13.762 1.00 98.19 240 THR A O 1
ATOM 1796 N N . LEU A 1 241 ? -21.958 5.320 15.386 1.00 98.19 241 LEU A N 1
ATOM 1797 C CA . LEU A 1 241 ? -22.453 6.396 16.242 1.00 98.19 241 LEU A CA 1
ATOM 1798 C C . LEU A 1 241 ? -21.414 7.510 16.328 1.00 98.19 241 LEU A C 1
ATOM 1800 O O . LEU A 1 241 ? -20.376 7.351 16.965 1.00 98.19 241 LEU A O 1
ATOM 1804 N N . ILE A 1 242 ? -21.710 8.649 15.707 1.00 97.50 242 ILE A N 1
ATOM 1805 C CA . ILE A 1 242 ? -20.848 9.833 15.756 1.00 97.50 242 ILE A CA 1
ATOM 1806 C C . ILE A 1 242 ? -20.932 10.454 17.153 1.00 97.50 242 ILE A C 1
ATOM 1808 O O . ILE A 1 242 ? -22.006 10.859 17.600 1.00 97.50 242 ILE A O 1
ATOM 1812 N N . VAL A 1 243 ? -19.790 10.555 17.828 1.00 96.31 243 VAL A N 1
ATOM 1813 C CA . VAL A 1 243 ? -19.662 11.218 19.127 1.00 96.31 243 VAL A CA 1
ATOM 1814 C C . VAL A 1 243 ? -19.548 12.722 18.906 1.00 96.31 243 VAL A C 1
ATOM 1816 O O . VAL A 1 243 ? -18.556 13.210 18.365 1.00 96.31 243 VAL A O 1
ATOM 1819 N N . ASN A 1 244 ? -20.557 13.469 19.353 1.00 95.38 244 ASN A N 1
ATOM 1820 C CA . ASN A 1 244 ? -20.536 14.926 19.326 1.00 95.38 244 ASN A CA 1
ATOM 1821 C C . ASN A 1 244 ? -19.938 15.461 20.631 1.00 95.38 244 ASN A C 1
ATOM 1823 O O . ASN A 1 244 ? -20.470 15.233 21.717 1.00 95.38 244 ASN A O 1
ATOM 1827 N N . ASN A 1 245 ? -18.839 16.199 20.516 1.00 92.94 245 ASN A N 1
ATOM 1828 C CA . ASN A 1 245 ? -18.109 16.758 21.647 1.00 92.94 245 ASN A CA 1
ATOM 1829 C C . ASN A 1 245 ? -18.017 18.292 21.629 1.00 92.94 245 ASN A C 1
ATOM 1831 O O . ASN A 1 245 ? -17.195 18.857 22.346 1.00 92.94 245 ASN A O 1
ATOM 1835 N N . LEU A 1 246 ? -18.856 18.968 20.834 1.00 94.06 246 LEU A N 1
ATOM 1836 C CA . LEU A 1 246 ? -18.803 20.426 20.668 1.00 94.06 246 LEU A CA 1
ATOM 1837 C C . LEU A 1 246 ? -19.250 21.199 21.916 1.00 94.06 246 LEU A C 1
ATOM 1839 O O . LEU A 1 246 ? -18.829 22.334 22.122 1.00 94.06 246 LEU A O 1
ATOM 1843 N N . THR A 1 247 ? -20.118 20.612 22.745 1.00 96.75 247 THR A N 1
ATOM 1844 C CA . THR A 1 247 ? -20.599 21.225 23.992 1.00 96.75 247 THR A CA 1
ATOM 1845 C C . THR A 1 247 ? -20.700 20.185 25.110 1.00 96.75 247 THR A C 1
ATOM 1847 O O . THR A 1 247 ? -20.875 18.999 24.820 1.00 96.75 247 THR A O 1
ATOM 1850 N N . PRO A 1 248 ? -20.669 20.593 26.395 1.00 95.56 248 PRO A N 1
ATOM 1851 C CA . PRO A 1 248 ? -20.876 19.667 27.511 1.00 95.56 248 PRO A CA 1
ATOM 1852 C C . PRO A 1 248 ? -22.201 18.893 27.429 1.00 95.56 248 PRO A C 1
ATOM 1854 O O . PRO A 1 248 ? -22.243 17.705 27.740 1.00 95.56 248 PRO A O 1
ATOM 1857 N N . ALA A 1 249 ? -23.272 19.541 26.958 1.00 97.06 249 ALA A N 1
ATOM 1858 C CA . ALA A 1 249 ? -24.566 18.892 26.754 1.00 97.06 249 ALA A CA 1
ATOM 1859 C C . ALA A 1 249 ? -24.503 17.824 25.648 1.00 97.06 249 ALA A C 1
ATOM 1861 O O . ALA A 1 249 ? -25.004 16.721 25.839 1.00 97.06 249 ALA A O 1
ATOM 1862 N N . ALA A 1 250 ? -23.821 18.113 24.533 1.00 96.94 250 ALA A N 1
ATOM 1863 C CA . ALA A 1 250 ? -23.633 17.153 23.446 1.00 96.94 250 ALA A CA 1
ATOM 1864 C C . ALA A 1 250 ? -22.766 15.950 23.862 1.00 96.94 250 ALA A C 1
ATOM 1866 O O . ALA A 1 250 ? -23.029 14.825 23.436 1.00 96.94 250 ALA A O 1
ATOM 1867 N N . VAL A 1 251 ? -21.770 16.167 24.732 1.00 95.31 251 VAL A N 1
ATOM 1868 C CA . VAL A 1 251 ? -20.964 15.088 25.329 1.00 95.31 251 VAL A CA 1
ATOM 1869 C C . VAL A 1 251 ? -21.839 14.172 26.184 1.00 95.31 251 VAL A C 1
ATOM 1871 O O . VAL A 1 251 ? -21.765 12.950 26.040 1.00 95.31 251 VAL A O 1
ATOM 1874 N N . ALA A 1 252 ? -22.684 14.743 27.047 1.00 96.00 252 ALA A N 1
ATOM 1875 C CA . ALA A 1 252 ? -23.605 13.972 27.882 1.00 96.00 252 ALA A CA 1
ATOM 1876 C C . ALA A 1 252 ? -24.602 13.167 27.029 1.00 96.00 252 ALA A C 1
ATOM 1878 O O . ALA A 1 252 ? -24.745 11.962 27.229 1.00 96.00 252 ALA A O 1
ATOM 1879 N N . GLU A 1 253 ? -25.203 13.798 26.018 1.00 97.69 253 GLU A N 1
ATOM 1880 C CA . GLU A 1 253 ? -26.117 13.144 25.075 1.00 97.69 253 GLU A CA 1
ATOM 1881 C C . GLU A 1 253 ? -25.430 12.005 24.301 1.00 97.69 253 GLU A C 1
ATOM 1883 O O . GLU A 1 253 ? -25.974 10.908 24.177 1.00 97.69 253 GLU A O 1
ATOM 1888 N N . SER A 1 254 ? -24.209 12.232 23.809 1.00 97.88 254 SER A N 1
ATOM 1889 C CA . SER A 1 254 ? -23.426 11.208 23.104 1.00 97.88 254 SER A CA 1
ATOM 1890 C C . SER A 1 254 ? -23.067 10.035 24.019 1.00 97.88 254 SER A C 1
ATOM 1892 O O . SER A 1 254 ? -23.063 8.889 23.576 1.00 97.88 254 SER A O 1
ATOM 1894 N N . THR A 1 255 ? -22.796 10.308 25.298 1.00 97.62 255 THR A N 1
ATOM 1895 C CA . THR A 1 255 ? -22.511 9.284 26.315 1.00 97.62 255 THR A CA 1
ATOM 1896 C C . THR A 1 255 ? -23.733 8.401 26.564 1.00 97.62 255 THR A C 1
ATOM 1898 O O . THR A 1 255 ? -23.617 7.175 26.563 1.00 97.62 255 THR A O 1
ATOM 1901 N N . GLU A 1 256 ? -24.911 9.007 26.722 1.00 98.06 256 GLU A N 1
ATOM 1902 C CA . GLU A 1 256 ? -26.172 8.285 26.917 1.00 98.06 256 GLU A CA 1
ATOM 1903 C C . GLU A 1 256 ? -26.526 7.432 25.691 1.00 98.06 256 GLU A C 1
ATOM 1905 O O . GLU A 1 256 ? -26.802 6.234 25.821 1.00 98.06 256 GLU A O 1
ATOM 1910 N N . LYS A 1 257 ? -26.428 8.018 24.489 1.00 98.44 257 LYS A N 1
ATOM 1911 C CA . LYS A 1 257 ? -26.639 7.314 23.215 1.00 98.44 257 LYS A CA 1
ATOM 1912 C C . LYS A 1 257 ? -25.692 6.132 23.052 1.00 98.44 257 LYS A C 1
ATOM 1914 O O . LYS A 1 257 ? -26.134 5.055 22.660 1.00 98.44 257 LYS A O 1
ATOM 1919 N N . LEU A 1 258 ? -24.412 6.305 23.384 1.00 98.38 258 LEU A N 1
ATOM 1920 C CA . LEU A 1 258 ? -23.429 5.229 23.313 1.00 98.38 258 LEU A CA 1
ATOM 1921 C C . LEU A 1 258 ? -23.768 4.100 24.287 1.00 98.38 258 LEU A C 1
ATOM 1923 O O . LEU A 1 258 ? -23.801 2.940 23.883 1.00 98.38 258 LEU A O 1
ATOM 1927 N N . ALA A 1 259 ? -24.068 4.420 25.547 1.00 98.56 259 ALA A N 1
ATOM 1928 C CA . ALA A 1 259 ? -24.441 3.412 26.534 1.00 98.56 259 ALA A CA 1
ATOM 1929 C C . ALA A 1 259 ? -25.683 2.618 26.091 1.00 98.56 259 ALA A C 1
ATOM 1931 O O . ALA A 1 259 ? -25.725 1.396 26.249 1.00 98.56 259 ALA A O 1
ATOM 1932 N N . GLN A 1 260 ? -26.673 3.290 25.495 1.00 98.62 260 GLN A N 1
ATOM 1933 C CA . GLN A 1 260 ? -27.859 2.627 24.958 1.00 98.62 260 GLN A CA 1
ATOM 1934 C C . GLN A 1 260 ? -27.530 1.734 23.758 1.00 98.62 260 GLN A C 1
ATOM 1936 O O . GLN A 1 260 ? -27.899 0.562 23.749 1.00 98.62 260 GLN A O 1
ATOM 1941 N N . ALA A 1 261 ? -26.760 2.237 22.796 1.00 98.50 261 ALA A N 1
ATOM 1942 C CA . ALA A 1 261 ? -26.360 1.463 21.627 1.00 98.50 261 ALA A CA 1
ATOM 1943 C C . ALA A 1 261 ? -25.521 0.221 21.995 1.00 98.50 261 ALA A C 1
ATOM 1945 O O . ALA A 1 261 ? -25.654 -0.825 21.357 1.00 98.50 261 ALA A O 1
ATOM 1946 N N . ILE A 1 262 ? -24.705 0.293 23.055 1.00 98.69 262 ILE A N 1
ATOM 1947 C CA . ILE A 1 262 ? -23.979 -0.863 23.611 1.00 98.69 262 ILE A CA 1
ATOM 1948 C C . ILE A 1 262 ? -24.949 -1.896 24.200 1.00 98.69 262 ILE A C 1
ATOM 1950 O O . ILE A 1 262 ? -24.791 -3.092 23.945 1.00 98.69 262 ILE A O 1
ATOM 1954 N N . ARG A 1 263 ? -25.967 -1.463 24.958 1.00 98.50 263 ARG A N 1
ATOM 1955 C CA . ARG A 1 263 ? -27.012 -2.358 25.496 1.00 98.50 263 ARG A CA 1
ATOM 1956 C C . ARG A 1 263 ? -27.800 -3.057 24.392 1.00 98.50 263 ARG A C 1
ATOM 1958 O O . ARG A 1 263 ? -28.178 -4.215 24.540 1.00 98.50 263 ARG A O 1
ATOM 1965 N N . ASP A 1 264 ? -27.999 -2.381 23.270 1.00 98.12 264 ASP A N 1
ATOM 1966 C CA . ASP A 1 264 ? -28.680 -2.949 22.114 1.00 98.12 264 ASP A CA 1
ATOM 1967 C C . ASP A 1 264 ? -27.762 -3.866 21.277 1.00 98.12 264 ASP A C 1
ATOM 1969 O O . ASP A 1 264 ? -28.222 -4.808 20.627 1.00 98.12 264 ASP A O 1
ATOM 1973 N N . SER A 1 265 ? -26.449 -3.686 21.322 1.00 98.19 265 SER A N 1
ATOM 1974 C CA . SER A 1 265 ? -25.521 -4.437 20.471 1.00 98.19 265 SER A CA 1
ATOM 1975 C C . SER A 1 265 ? -25.019 -5.737 21.103 1.00 98.19 265 SER A C 1
ATOM 1977 O O . SER A 1 265 ? -25.057 -5.917 22.320 1.00 98.19 265 SER A O 1
ATOM 1979 N N . GLN A 1 266 ? -24.549 -6.657 20.255 1.00 98.00 266 GLN A N 1
ATOM 1980 C CA . GLN A 1 266 ? -23.808 -7.862 20.661 1.00 98.00 266 GLN A CA 1
ATOM 1981 C C . GLN A 1 266 ? -22.296 -7.639 20.572 1.00 98.00 266 GLN A C 1
ATOM 1983 O O . GLN A 1 266 ? -21.528 -8.378 21.182 1.00 98.00 266 GLN A O 1
ATOM 1988 N N . ILE A 1 267 ? -21.864 -6.641 19.795 1.00 98.50 267 ILE A N 1
ATOM 1989 C CA . ILE A 1 267 ? -20.453 -6.351 19.561 1.00 98.50 267 ILE A CA 1
ATOM 1990 C C . ILE A 1 267 ? -20.208 -4.846 19.665 1.00 98.50 267 ILE A C 1
ATOM 1992 O O . ILE A 1 267 ? -20.949 -4.054 19.083 1.00 98.50 267 ILE A O 1
ATOM 1996 N N . VAL A 1 268 ? -19.138 -4.455 20.354 1.00 98.69 268 VAL A N 1
ATOM 1997 C CA . VAL A 1 268 ? -18.578 -3.096 20.300 1.00 98.69 268 VAL A CA 1
ATOM 1998 C C . VAL A 1 268 ? -17.284 -3.133 19.500 1.00 98.69 268 VAL A C 1
ATOM 2000 O O . VAL A 1 268 ? -16.368 -3.878 19.837 1.00 98.69 268 VAL A O 1
ATOM 2003 N N . MET A 1 269 ? -17.188 -2.323 18.452 1.00 98.50 269 MET A N 1
ATOM 2004 C CA . MET A 1 269 ? -15.974 -2.189 17.649 1.00 98.50 269 MET A CA 1
ATOM 2005 C C . MET A 1 269 ? -15.451 -0.756 17.730 1.00 98.50 269 MET A C 1
ATOM 2007 O O . MET A 1 269 ? -16.102 0.165 17.249 1.00 98.50 269 MET A O 1
ATOM 2011 N N . ILE A 1 270 ? -14.256 -0.564 18.284 1.00 98.19 270 ILE A N 1
ATOM 2012 C CA . ILE A 1 270 ? -13.587 0.740 18.310 1.00 98.19 270 ILE A CA 1
ATOM 2013 C C . ILE A 1 270 ? -12.621 0.841 17.113 1.00 98.19 270 ILE A C 1
ATOM 2015 O O . ILE A 1 270 ? -11.662 0.059 17.037 1.00 98.19 270 ILE A O 1
ATOM 2019 N N . PRO A 1 271 ? -12.844 1.782 16.176 1.00 97.06 271 PRO A N 1
ATOM 2020 C CA . PRO A 1 271 ? -12.037 1.903 14.968 1.00 97.06 271 PRO A CA 1
ATOM 2021 C C . PRO A 1 271 ? -10.663 2.543 15.231 1.00 97.06 271 PRO A C 1
ATOM 2023 O O . PRO A 1 271 ? -10.381 3.085 16.301 1.00 97.06 271 PRO A O 1
ATOM 2026 N N . GLY A 1 272 ? -9.799 2.475 14.216 1.00 95.25 272 GLY A N 1
ATOM 2027 C CA . GLY A 1 272 ? -8.515 3.175 14.183 1.00 95.25 272 GLY A CA 1
ATOM 2028 C C . GLY A 1 272 ? -8.631 4.685 13.931 1.00 95.25 272 GLY A C 1
ATOM 2029 O O . GLY A 1 272 ? -9.722 5.237 13.764 1.00 95.25 272 GLY A O 1
ATOM 2030 N N . GLY A 1 273 ? -7.479 5.355 13.916 1.00 93.19 273 GLY A N 1
ATOM 2031 C CA . GLY A 1 273 ? -7.336 6.784 13.634 1.00 93.19 273 GLY A CA 1
ATOM 2032 C C . GLY A 1 273 ? -6.561 7.529 14.714 1.00 93.19 273 GLY A C 1
ATOM 2033 O O . GLY A 1 273 ? -5.707 6.946 15.373 1.00 93.19 273 GLY A O 1
ATOM 2034 N N . PHE A 1 274 ? -6.861 8.812 14.875 1.00 91.75 274 PHE A N 1
ATOM 2035 C CA . PHE A 1 274 ? -6.165 9.739 15.768 1.00 91.75 274 PHE A CA 1
ATOM 2036 C C . PHE A 1 274 ? -7.192 10.496 16.616 1.00 91.75 274 PHE A C 1
ATOM 2038 O O . PHE A 1 274 ? -7.374 11.705 16.456 1.00 91.75 274 PHE A O 1
ATOM 2045 N N . SER A 1 275 ? -7.955 9.787 17.460 1.00 87.19 275 SER A N 1
ATOM 2046 C CA . SER A 1 275 ? -9.028 10.409 18.250 1.00 87.19 275 SER A CA 1
ATOM 2047 C C . SER A 1 275 ? -8.488 11.587 19.073 1.00 87.19 275 SER A C 1
ATOM 2049 O O . SER A 1 275 ? -7.545 11.409 19.848 1.00 87.19 275 SER A O 1
ATOM 2051 N N . GLY A 1 276 ? -9.075 12.776 18.923 1.00 84.00 276 GLY A N 1
ATOM 2052 C CA . GLY A 1 276 ? -8.595 13.993 19.589 1.00 84.00 276 GLY A CA 1
ATOM 2053 C C . GLY A 1 276 ? -7.193 14.446 19.157 1.00 84.00 276 GLY A C 1
ATOM 2054 O O . GLY A 1 276 ? -6.515 15.103 19.937 1.00 84.00 276 GLY A O 1
ATOM 2055 N N . GLY A 1 277 ? -6.731 14.054 17.962 1.00 83.31 277 GLY A N 1
ATOM 2056 C CA . GLY A 1 277 ? -5.376 14.344 17.476 1.00 83.31 277 GLY A CA 1
ATOM 2057 C C . GLY A 1 277 ? -4.273 13.606 18.239 1.00 83.31 277 GLY A C 1
ATOM 2058 O O . GLY A 1 277 ? -3.111 13.965 18.110 1.00 83.31 277 GLY A O 1
ATOM 2059 N N . ASP A 1 278 ? -4.636 12.603 19.049 1.00 81.19 278 ASP A N 1
ATOM 2060 C CA . ASP A 1 278 ? -3.764 11.961 20.039 1.00 81.19 278 ASP A CA 1
ATOM 2061 C C . ASP A 1 278 ? -3.173 12.931 21.095 1.00 81.19 278 ASP A C 1
ATOM 2063 O O . ASP A 1 278 ? -2.226 12.592 21.807 1.00 81.19 278 ASP A O 1
ATOM 2067 N N . GLU A 1 279 ? -3.782 14.109 21.269 1.00 77.00 279 GLU A N 1
ATOM 2068 C CA . GLU A 1 279 ? -3.413 15.121 22.265 1.00 77.00 279 GLU A CA 1
ATOM 2069 C C . GLU A 1 279 ? -4.362 15.121 23.487 1.00 77.00 279 GLU A C 1
ATOM 2071 O O . GLU A 1 279 ? -5.493 14.624 23.417 1.00 77.00 279 GLU A O 1
ATOM 2076 N N . PRO A 1 280 ? -3.960 15.692 24.645 1.00 62.44 280 PRO A N 1
ATOM 2077 C CA . PRO A 1 280 ? -2.620 16.187 25.002 1.00 62.44 280 PRO A CA 1
ATOM 2078 C C . PRO A 1 280 ? -1.669 15.127 25.600 1.00 62.44 280 PRO A C 1
ATOM 2080 O O . PRO A 1 280 ? -0.469 15.355 25.615 1.00 62.44 280 PRO A O 1
ATOM 2083 N N . ASP A 1 281 ? -2.166 13.972 26.069 1.00 64.12 281 ASP A N 1
ATOM 2084 C CA . ASP A 1 281 ? -1.336 12.918 26.709 1.00 64.12 281 ASP A CA 1
ATOM 2085 C C . ASP A 1 281 ? -1.403 11.574 25.957 1.00 64.12 281 ASP A C 1
ATOM 2087 O O . ASP A 1 281 ? -1.534 10.492 26.545 1.00 64.12 281 ASP A O 1
ATOM 2091 N N . GLY A 1 282 ? -1.347 11.633 24.629 1.00 71.88 282 GLY A N 1
ATOM 2092 C CA . GLY A 1 282 ? -1.178 10.462 23.779 1.00 71.88 282 GLY A CA 1
ATOM 2093 C C . GLY A 1 282 ? -2.467 9.741 23.387 1.00 71.88 282 GLY A C 1
ATOM 2094 O O . GLY A 1 282 ? -3.576 10.021 23.851 1.00 71.88 282 GLY A O 1
ATOM 2095 N N . SER A 1 283 ? -2.287 8.739 22.529 1.00 79.75 283 SER A N 1
ATOM 2096 C CA . SER A 1 283 ? -3.357 8.158 21.724 1.00 79.75 283 SER A CA 1
ATOM 2097 C C . SER A 1 283 ? -4.523 7.560 22.514 1.00 79.75 283 SER A C 1
ATOM 2099 O O . SER A 1 283 ? -4.349 7.018 23.609 1.00 79.75 283 SER A O 1
ATOM 2101 N N . ALA A 1 284 ? -5.725 7.639 21.946 1.00 85.69 284 ALA A N 1
ATOM 2102 C CA . ALA A 1 284 ? -6.970 7.074 22.478 1.00 85.69 284 ALA A CA 1
ATOM 2103 C C . ALA A 1 284 ? -7.497 7.674 23.801 1.00 85.69 284 ALA A C 1
ATOM 2105 O O . ALA A 1 284 ? -8.478 7.170 24.351 1.00 85.69 284 ALA A O 1
ATOM 2106 N N . LYS A 1 285 ? -6.906 8.757 24.330 1.00 86.38 285 LYS A N 1
ATOM 2107 C CA . LYS A 1 285 ? -7.352 9.397 25.588 1.00 86.38 285 LYS A CA 1
ATOM 2108 C C . LYS A 1 285 ? -8.817 9.842 25.542 1.00 86.38 285 LYS A C 1
ATOM 2110 O O . LYS A 1 285 ? -9.538 9.727 26.530 1.00 86.38 285 LYS A O 1
ATOM 2115 N N . PHE A 1 286 ? -9.267 10.339 24.394 1.00 88.38 286 PHE A N 1
ATOM 2116 C CA . PHE A 1 286 ? -10.644 10.797 24.259 1.00 88.38 286 PHE A CA 1
ATOM 2117 C C . PHE A 1 286 ? -11.647 9.635 24.336 1.00 88.38 286 PHE A C 1
ATOM 2119 O O . PHE A 1 286 ? -12.664 9.726 25.025 1.00 88.38 286 PHE A O 1
ATOM 2126 N N . ILE A 1 287 ? -11.294 8.503 23.725 1.00 94.56 287 ILE A N 1
ATOM 2127 C CA . ILE A 1 287 ? -12.055 7.254 23.803 1.00 94.56 287 ILE A CA 1
ATOM 2128 C C . ILE A 1 287 ? -12.111 6.767 25.255 1.00 94.56 287 ILE A C 1
ATOM 2130 O O . ILE A 1 287 ? -13.190 6.496 25.781 1.00 94.56 287 ILE A O 1
ATOM 2134 N N . THR A 1 288 ? -10.966 6.696 25.941 1.00 94.00 288 THR A N 1
ATOM 2135 C CA . THR A 1 288 ? -10.914 6.176 27.316 1.00 94.00 288 THR A CA 1
ATOM 2136 C C . THR A 1 288 ? -11.749 7.017 28.283 1.00 94.00 288 THR A C 1
ATOM 2138 O O . THR A 1 288 ? -12.403 6.451 29.158 1.00 94.00 288 THR A O 1
ATOM 2141 N N . ALA A 1 289 ? -11.791 8.342 28.109 1.00 92.31 289 ALA A N 1
ATOM 2142 C CA . ALA A 1 289 ? -12.617 9.232 28.922 1.00 92.31 289 ALA A CA 1
ATOM 2143 C C . ALA A 1 289 ? -14.119 8.920 28.794 1.00 92.31 289 ALA A C 1
ATOM 2145 O O . ALA A 1 289 ? -14.803 8.800 29.809 1.00 92.31 289 ALA A O 1
ATOM 2146 N N . PHE A 1 290 ? -14.618 8.720 27.570 1.00 94.19 290 PHE A N 1
ATOM 2147 C CA . PHE A 1 290 ? -16.018 8.347 27.329 1.00 94.19 290 PHE A CA 1
ATOM 2148 C C . PHE A 1 290 ? -16.364 6.979 27.914 1.00 94.19 290 PHE A C 1
ATOM 2150 O O . PHE A 1 290 ? -17.399 6.820 28.555 1.00 94.19 290 PHE A O 1
ATOM 2157 N N . PHE A 1 291 ? -15.483 5.994 27.741 1.00 97.25 291 PHE A N 1
ATOM 2158 C CA . PHE A 1 291 ? -15.712 4.644 28.255 1.00 97.25 291 PHE A CA 1
ATOM 2159 C C . PHE A 1 291 ? -15.648 4.558 29.786 1.00 97.25 291 PHE A C 1
ATOM 2161 O O . PHE A 1 291 ? -16.262 3.662 30.363 1.00 97.25 291 PHE A O 1
ATOM 2168 N N . ARG A 1 292 ? -14.970 5.505 30.451 1.00 96.75 292 ARG A N 1
ATOM 2169 C CA . ARG A 1 292 ? -14.968 5.670 31.917 1.00 96.75 292 ARG A CA 1
ATOM 2170 C C . ARG A 1 292 ? -16.190 6.414 32.465 1.00 96.75 292 ARG A C 1
ATOM 2172 O O . ARG A 1 292 ? -16.320 6.525 33.684 1.00 96.75 292 ARG A O 1
ATOM 2179 N N . ALA A 1 293 ? -17.089 6.919 31.617 1.00 96.88 293 ALA A N 1
ATOM 2180 C CA . ALA A 1 293 ? -18.373 7.417 32.094 1.00 96.88 293 ALA A CA 1
ATOM 2181 C C . ALA A 1 293 ? -19.164 6.247 32.711 1.00 96.88 293 ALA A C 1
ATOM 2183 O O . ALA A 1 293 ? -19.318 5.226 32.034 1.00 96.88 293 ALA A O 1
ATOM 2184 N N . PRO A 1 294 ? -19.715 6.371 33.939 1.00 97.56 294 PRO A N 1
ATOM 2185 C CA . PRO A 1 294 ? -20.309 5.241 34.660 1.00 97.56 294 PRO A CA 1
ATOM 2186 C C . PRO A 1 294 ? -21.320 4.439 33.832 1.00 97.56 294 PRO A C 1
ATOM 2188 O O . PRO A 1 294 ? -21.281 3.217 33.808 1.00 97.56 294 PRO A O 1
ATOM 2191 N N . GLN A 1 295 ? -22.181 5.121 33.075 1.00 97.75 295 GLN A N 1
ATOM 2192 C CA . GLN A 1 295 ? -23.206 4.472 32.255 1.00 97.75 295 GLN A CA 1
ATOM 2193 C C . GLN A 1 295 ? -22.627 3.650 31.094 1.00 97.75 295 GLN A C 1
ATOM 2195 O O . GLN A 1 295 ? -23.180 2.607 30.751 1.00 97.75 295 GLN A O 1
ATOM 2200 N N . VAL A 1 296 ? -21.529 4.111 30.487 1.00 98.38 296 VAL A N 1
ATOM 2201 C CA . VAL A 1 296 ? -20.837 3.386 29.412 1.00 98.38 296 VAL A CA 1
ATOM 2202 C C . VAL A 1 296 ? -20.041 2.227 30.004 1.00 98.38 296 VAL A C 1
ATOM 2204 O O . VAL A 1 296 ? -20.075 1.131 29.452 1.00 98.38 296 VAL A O 1
ATOM 2207 N N . THR A 1 297 ? -19.390 2.437 31.152 1.00 98.50 297 THR A N 1
ATOM 2208 C CA . THR A 1 297 ? -18.646 1.390 31.864 1.00 98.50 297 THR A CA 1
ATOM 2209 C C . THR A 1 297 ? -19.558 0.215 32.214 1.00 98.50 297 THR A C 1
ATOM 2211 O O . THR A 1 297 ? -19.244 -0.922 31.870 1.00 98.50 297 THR A O 1
ATOM 2214 N N . GLU A 1 298 ? -20.718 0.481 32.817 1.00 98.44 298 GLU A N 1
ATOM 2215 C CA . GLU A 1 298 ? -21.678 -0.567 33.175 1.00 98.44 298 GLU A CA 1
ATOM 2216 C C . GLU A 1 298 ? -22.298 -1.237 31.942 1.00 98.44 298 GLU A C 1
ATOM 2218 O O . GLU A 1 298 ? -22.489 -2.449 31.941 1.00 98.44 298 GLU A O 1
ATOM 2223 N N . ALA A 1 299 ? -22.537 -0.498 30.852 1.00 98.62 299 ALA A N 1
ATOM 2224 C CA . ALA A 1 299 ? -23.003 -1.096 29.599 1.00 98.62 299 ALA A CA 1
ATOM 2225 C C . ALA A 1 299 ? -21.967 -2.059 28.984 1.00 98.62 299 ALA A C 1
ATOM 2227 O O . ALA A 1 299 ? -22.342 -3.103 28.451 1.00 98.62 299 ALA A O 1
ATOM 2228 N N . VAL A 1 300 ? -20.671 -1.730 29.068 1.00 98.56 300 VAL A N 1
ATOM 2229 C CA . VAL A 1 300 ? -19.579 -2.607 28.611 1.00 98.56 300 VAL A CA 1
ATOM 2230 C C . VAL A 1 300 ? -19.411 -3.817 29.527 1.00 98.56 300 VAL A C 1
ATOM 2232 O O . VAL A 1 300 ? -19.239 -4.926 29.028 1.00 98.56 300 VAL A O 1
ATOM 2235 N N . ARG A 1 301 ? -19.492 -3.638 30.850 1.00 98.38 301 ARG A N 1
ATOM 2236 C CA . ARG A 1 301 ? -19.450 -4.757 31.804 1.00 98.38 301 ARG A CA 1
ATOM 2237 C C . ARG A 1 301 ? -20.591 -5.728 31.571 1.00 98.38 301 ARG A C 1
ATOM 2239 O O . ARG A 1 301 ? -20.344 -6.917 31.431 1.00 98.38 301 ARG A O 1
ATOM 2246 N N . ASP A 1 302 ? -21.813 -5.223 31.447 1.00 98.50 302 ASP A N 1
ATOM 2247 C CA . ASP A 1 302 ? -22.979 -6.043 31.129 1.00 98.50 302 ASP A CA 1
ATOM 2248 C C . ASP A 1 302 ? -22.809 -6.784 29.792 1.00 98.50 302 ASP A C 1
ATOM 2250 O O . ASP A 1 302 ? -23.041 -7.991 29.721 1.00 98.50 302 ASP A O 1
ATOM 2254 N N . LEU A 1 303 ? -22.323 -6.097 28.749 1.00 98.44 303 LEU A N 1
ATOM 2255 C CA . LEU A 1 303 ? -22.012 -6.721 27.461 1.00 98.44 303 LEU A CA 1
ATOM 2256 C C . LEU A 1 303 ? -21.054 -7.912 27.621 1.00 98.44 303 LEU A C 1
ATOM 2258 O O . LEU A 1 303 ? -21.371 -9.003 27.158 1.00 98.44 303 LEU A O 1
ATOM 2262 N N . LEU A 1 304 ? -19.899 -7.704 28.255 1.00 97.88 304 LEU A N 1
ATOM 2263 C CA . LEU A 1 304 ? -18.811 -8.687 28.297 1.00 97.88 304 LEU A CA 1
ATOM 2264 C C . LEU A 1 304 ? -19.014 -9.784 29.352 1.00 97.88 304 LEU A C 1
ATOM 2266 O O . LEU A 1 304 ? -18.577 -10.911 29.148 1.00 97.88 304 LEU A O 1
ATOM 2270 N N . GLN A 1 305 ? -19.637 -9.460 30.486 1.00 97.31 305 GLN A N 1
ATOM 2271 C CA . GLN A 1 305 ? -19.690 -10.335 31.665 1.00 97.31 305 GLN A CA 1
ATOM 2272 C C . GLN A 1 305 ? -21.062 -10.989 31.861 1.00 97.31 305 GLN A C 1
ATOM 2274 O O . GLN A 1 305 ? -21.136 -12.060 32.461 1.00 97.31 305 GLN A O 1
ATOM 2279 N N . SER A 1 306 ? -22.138 -10.379 31.350 1.00 97.06 306 SER A N 1
ATOM 2280 C CA . SER A 1 306 ? -23.512 -10.873 31.539 1.00 97.06 306 SER A CA 1
ATOM 2281 C C . SER A 1 306 ? -24.157 -11.380 30.250 1.00 97.06 306 SER A C 1
ATOM 2283 O O . SER A 1 306 ? -25.009 -12.267 30.306 1.00 97.06 306 SER A O 1
ATOM 2285 N N . ARG A 1 307 ? -23.791 -10.815 29.090 1.00 96.94 307 ARG A N 1
ATOM 2286 C CA . ARG A 1 307 ? -24.468 -11.067 27.802 1.00 96.94 307 ARG A CA 1
ATOM 2287 C C . ARG A 1 307 ? -23.655 -11.857 26.777 1.00 96.94 307 ARG A C 1
ATOM 2289 O O . ARG A 1 307 ? -24.144 -12.030 25.664 1.00 96.94 307 ARG A O 1
ATOM 2296 N N . ASP A 1 308 ? -22.456 -12.322 27.135 1.00 94.69 308 ASP A N 1
ATOM 2297 C CA . ASP A 1 308 ? -21.536 -13.031 26.224 1.00 94.69 308 ASP A CA 1
ATOM 2298 C C . ASP A 1 308 ? -21.236 -12.227 24.938 1.00 94.69 308 ASP A C 1
ATOM 2300 O O . ASP A 1 308 ? -21.107 -12.749 23.830 1.00 94.69 308 ASP A O 1
ATOM 2304 N N . GLY A 1 309 ? -21.213 -10.899 25.074 1.00 96.69 309 GLY A N 1
ATOM 2305 C CA . GLY A 1 309 ? -20.927 -9.974 23.991 1.00 96.69 309 GLY A CA 1
ATOM 2306 C C . GLY A 1 309 ? -19.433 -9.851 23.716 1.00 96.69 309 GLY A C 1
ATOM 2307 O O . GLY A 1 309 ? -18.585 -10.193 24.538 1.00 96.69 309 GLY A O 1
ATOM 2308 N N . LEU A 1 310 ? -19.102 -9.316 22.544 1.00 97.38 310 LEU A N 1
ATOM 2309 C CA . LEU A 1 310 ? -17.721 -9.186 22.084 1.00 97.38 310 LEU A CA 1
ATOM 2310 C C . LEU A 1 310 ? -17.292 -7.724 22.012 1.00 97.38 310 LEU A C 1
ATOM 2312 O O . LEU A 1 310 ? -18.088 -6.825 21.733 1.00 97.38 310 LEU A O 1
ATOM 2316 N N . MET A 1 311 ? -15.998 -7.483 22.194 1.00 98.06 311 MET A N 1
ATOM 2317 C CA . MET A 1 311 ? -15.411 -6.168 21.981 1.00 98.06 311 MET A CA 1
ATOM 2318 C C . MET A 1 311 ? -14.114 -6.281 21.188 1.00 98.06 311 MET A C 1
ATOM 2320 O O . MET A 1 311 ? -13.254 -7.104 21.492 1.00 98.06 311 MET A O 1
ATOM 2324 N N . LEU A 1 312 ? -13.985 -5.444 20.162 1.00 98.31 312 LEU A N 1
ATOM 2325 C CA . LEU A 1 312 ? -12.823 -5.365 19.284 1.00 98.31 312 LEU A CA 1
ATOM 2326 C C . LEU A 1 312 ? -12.315 -3.923 19.238 1.00 98.31 312 LEU A C 1
ATOM 2328 O O . LEU A 1 312 ? -13.093 -2.973 19.217 1.00 98.31 312 LEU A O 1
ATOM 2332 N N . GLY A 1 313 ? -10.998 -3.758 19.196 1.00 97.69 313 GLY A N 1
ATOM 2333 C CA . GLY A 1 313 ? -10.346 -2.469 19.007 1.00 97.69 313 GLY A CA 1
ATOM 2334 C C . GLY A 1 313 ? -9.166 -2.631 18.063 1.00 97.69 313 GLY A C 1
ATOM 2335 O O . GLY A 1 313 ? -8.346 -3.523 18.266 1.00 97.69 313 GLY A O 1
ATOM 2336 N N . ILE A 1 314 ? -9.075 -1.781 17.039 1.00 97.06 314 ILE A N 1
ATOM 2337 C CA . ILE A 1 314 ? -7.987 -1.809 16.047 1.00 97.06 314 ILE A CA 1
ATOM 2338 C C . ILE A 1 314 ? -7.225 -0.485 16.095 1.00 97.06 314 ILE A C 1
ATOM 2340 O O . ILE A 1 314 ? -7.840 0.578 16.114 1.00 97.06 314 ILE A O 1
ATOM 2344 N N . CYS A 1 315 ? -5.886 -0.540 16.089 1.00 94.38 315 CYS A N 1
ATOM 2345 C CA . CYS A 1 315 ? -5.011 0.638 16.142 1.00 94.38 315 CYS A CA 1
ATOM 2346 C C . CYS A 1 315 ? -5.356 1.535 17.352 1.00 94.38 315 CYS A C 1
ATOM 2348 O O . CYS A 1 315 ? -5.118 1.130 18.490 1.00 94.38 315 CYS A O 1
ATOM 2350 N N . ASN A 1 316 ? -5.977 2.695 17.130 1.00 94.25 316 ASN A N 1
ATOM 2351 C CA . ASN A 1 316 ? -6.465 3.592 18.178 1.00 94.25 316 ASN A CA 1
ATOM 2352 C C . ASN A 1 316 ? -7.469 2.923 19.123 1.00 94.25 316 ASN A C 1
ATOM 2354 O O . ASN A 1 316 ? -7.393 3.093 20.339 1.00 94.25 316 ASN A O 1
ATOM 2358 N N . GLY A 1 317 ? -8.332 2.057 18.591 1.00 96.38 317 GLY A N 1
ATOM 2359 C CA . GLY A 1 317 ? -9.217 1.242 19.410 1.00 96.38 317 GLY A CA 1
ATOM 2360 C C . GLY A 1 317 ? -8.470 0.252 20.299 1.00 96.38 317 GLY A C 1
ATOM 2361 O O . GLY A 1 317 ? -8.814 0.112 21.467 1.00 96.38 317 GLY A O 1
ATOM 2362 N N . PHE A 1 318 ? -7.409 -0.392 19.802 1.00 96.56 318 PHE A N 1
ATOM 2363 C CA . PHE A 1 318 ? -6.608 -1.313 20.618 1.00 96.56 318 PHE A CA 1
ATOM 2364 C C . PHE A 1 318 ? -5.877 -0.573 21.747 1.00 96.56 318 PHE A C 1
ATOM 2366 O O . PHE A 1 318 ? -5.870 -1.029 22.890 1.00 96.56 318 PHE A O 1
ATOM 2373 N N . GLN A 1 319 ? -5.338 0.615 21.456 1.00 94.75 319 GLN A N 1
ATOM 2374 C CA . GLN A 1 319 ? -4.761 1.501 22.471 1.00 94.75 319 GLN A CA 1
ATOM 2375 C C . GLN A 1 319 ? -5.792 1.851 23.556 1.00 94.75 319 GLN A C 1
ATOM 2377 O O . GLN A 1 319 ? -5.456 1.831 24.741 1.00 94.75 319 GLN A O 1
ATOM 2382 N N . ALA A 1 320 ? -7.049 2.114 23.176 1.00 95.50 320 ALA A N 1
ATOM 2383 C CA . ALA A 1 320 ? -8.134 2.348 24.128 1.00 95.50 320 ALA A CA 1
ATOM 2384 C C . ALA A 1 320 ? -8.391 1.121 25.016 1.00 95.50 320 ALA A C 1
ATOM 2386 O O . ALA A 1 320 ? -8.467 1.268 26.235 1.00 95.50 320 ALA A O 1
ATOM 2387 N N . LEU A 1 321 ? -8.479 -0.082 24.431 1.00 97.06 321 LEU A N 1
ATOM 2388 C CA . LEU A 1 321 ? -8.703 -1.327 25.180 1.00 97.06 321 LEU A CA 1
ATOM 2389 C C . LEU A 1 321 ? -7.617 -1.566 26.235 1.00 97.06 321 LEU A C 1
ATOM 2391 O O . LEU A 1 321 ? -7.936 -1.882 27.382 1.00 97.06 321 LEU A O 1
ATOM 2395 N N . VAL A 1 322 ? -6.348 -1.364 25.871 1.00 95.56 322 VAL A N 1
ATOM 2396 C CA . VAL A 1 322 ? -5.217 -1.489 26.801 1.00 95.56 322 VAL A CA 1
ATOM 2397 C C . VAL A 1 322 ? -5.310 -0.436 27.910 1.00 95.56 322 VAL A C 1
ATOM 2399 O O . VAL A 1 322 ? -5.270 -0.779 29.088 1.00 95.56 322 VAL A O 1
ATOM 2402 N N . LYS A 1 323 ? -5.532 0.841 27.568 1.00 94.06 323 LYS A N 1
ATOM 2403 C CA . LYS A 1 323 ? -5.627 1.951 28.542 1.00 94.06 323 LYS A CA 1
ATOM 2404 C C . LYS A 1 323 ? -6.869 1.901 29.447 1.00 94.06 323 LYS A C 1
ATOM 2406 O O . LYS A 1 323 ? -6.908 2.563 30.489 1.00 94.06 323 LYS A O 1
ATOM 2411 N N . LEU A 1 324 ? -7.904 1.165 29.051 1.00 95.69 324 LEU A N 1
ATOM 2412 C CA . LEU A 1 324 ? -9.077 0.890 29.884 1.00 95.69 324 LEU A CA 1
ATOM 2413 C C . LEU A 1 324 ? -8.842 -0.280 30.847 1.00 95.69 324 LEU A C 1
ATOM 2415 O O . LEU A 1 324 ? -9.556 -0.376 31.840 1.00 95.69 324 LEU A O 1
ATOM 2419 N N . GLY A 1 325 ? -7.852 -1.134 30.579 1.00 95.69 325 GLY A N 1
ATOM 2420 C CA . GLY A 1 325 ? -7.611 -2.380 31.306 1.00 95.69 325 GLY A CA 1
ATOM 2421 C C . GLY A 1 325 ? -8.371 -3.584 30.742 1.00 95.69 325 GLY A C 1
ATOM 2422 O O . GLY A 1 325 ? -8.168 -4.702 31.206 1.00 95.69 325 GLY A O 1
ATOM 2423 N N . LEU A 1 326 ? -9.178 -3.397 29.692 1.00 96.19 326 LEU A N 1
ATOM 2424 C CA . LEU A 1 326 ? -9.896 -4.486 29.023 1.00 96.19 326 LEU A CA 1
ATOM 2425 C C . LEU A 1 326 ? -8.931 -5.532 28.456 1.00 96.19 326 LEU A C 1
ATOM 2427 O O . LEU A 1 326 ? -9.223 -6.723 28.492 1.00 96.19 326 LEU A O 1
ATOM 2431 N N . VAL A 1 327 ? -7.751 -5.100 28.009 1.00 93.81 327 VAL A N 1
ATOM 2432 C CA . VAL A 1 327 ? -6.627 -5.988 27.698 1.00 93.81 327 VAL A CA 1
ATOM 2433 C C . VAL A 1 327 ? -5.478 -5.677 28.663 1.00 93.81 327 VAL A C 1
ATOM 2435 O O . VAL A 1 327 ? -5.032 -4.530 28.696 1.00 93.81 327 VAL A O 1
ATOM 2438 N N . PRO A 1 328 ? -4.963 -6.652 29.436 1.00 91.81 328 PRO A N 1
ATOM 2439 C CA . PRO A 1 328 ? -5.332 -8.072 29.460 1.00 91.81 328 PRO A CA 1
ATOM 2440 C C . PRO A 1 328 ? -6.402 -8.446 30.507 1.00 91.81 328 PRO A C 1
ATOM 2442 O O . PRO A 1 328 ? -6.671 -9.630 30.675 1.00 91.81 328 PRO A O 1
ATOM 2445 N N . PHE A 1 329 ? -6.972 -7.496 31.259 1.00 94.81 329 PHE A N 1
ATOM 2446 C CA . PHE A 1 329 ? -7.717 -7.829 32.485 1.00 94.81 329 PHE A CA 1
ATOM 2447 C C . PHE A 1 329 ? -9.212 -8.115 32.288 1.00 94.81 329 PHE A C 1
ATOM 2449 O O . PHE A 1 329 ? -9.851 -8.583 33.225 1.00 94.81 329 PHE A O 1
ATOM 2456 N N . GLY A 1 330 ? -9.783 -7.828 31.116 1.00 94.19 330 GLY A N 1
ATOM 2457 C CA . GLY A 1 330 ? -11.197 -8.086 30.821 1.00 94.19 330 GLY A CA 1
ATOM 2458 C C . GLY A 1 330 ? -12.199 -7.163 31.531 1.00 94.19 330 GLY A C 1
ATOM 2459 O O . GLY A 1 330 ? -13.400 -7.399 31.444 1.00 94.19 330 GLY A O 1
ATOM 2460 N N . ASP A 1 331 ? -11.739 -6.107 32.212 1.00 96.56 331 ASP A N 1
ATOM 2461 C CA . ASP A 1 331 ? -12.603 -5.115 32.866 1.00 96.56 331 ASP A CA 1
ATOM 2462 C C . ASP A 1 331 ? -12.055 -3.691 32.709 1.00 96.56 331 ASP A C 1
ATOM 2464 O O . ASP A 1 331 ? -10.845 -3.473 32.606 1.00 96.56 331 ASP A O 1
ATOM 2468 N N . ILE A 1 332 ? -12.956 -2.707 32.725 1.00 96.94 332 ILE A N 1
ATOM 2469 C CA . ILE A 1 332 ? -12.589 -1.293 32.783 1.00 96.94 332 ILE A CA 1
ATOM 2470 C C . ILE A 1 332 ? -12.170 -0.963 34.218 1.00 96.94 332 ILE A C 1
ATOM 2472 O O . ILE A 1 332 ? -12.990 -0.952 35.136 1.00 96.94 332 ILE A O 1
ATOM 2476 N N . ARG A 1 333 ? -10.892 -0.635 34.419 1.00 94.94 333 ARG A N 1
ATOM 2477 C CA . ARG A 1 333 ? -10.306 -0.426 35.755 1.00 94.94 333 ARG A CA 1
ATOM 2478 C C . ARG A 1 333 ? -9.339 0.756 35.811 1.00 94.94 333 ARG A C 1
ATOM 2480 O O . ARG A 1 333 ? -8.919 1.270 34.772 1.00 94.94 333 ARG A O 1
ATOM 2487 N N . PRO A 1 334 ? -8.986 1.263 37.004 1.00 93.81 334 PRO A N 1
ATOM 2488 C CA . PRO A 1 334 ? -7.834 2.146 37.159 1.00 93.81 334 PRO A CA 1
ATOM 2489 C C . PRO A 1 334 ? -6.548 1.448 36.696 1.00 93.81 334 PRO A C 1
ATOM 2491 O O . PRO A 1 334 ? -6.364 0.255 36.953 1.00 93.81 334 PRO A O 1
ATOM 2494 N N . MET A 1 335 ? -5.688 2.205 36.016 1.00 92.06 335 MET A N 1
ATOM 2495 C CA . MET A 1 335 ? -4.380 1.748 35.541 1.00 92.06 335 MET A CA 1
ATOM 2496 C C . MET A 1 335 ? -3.293 2.188 36.521 1.00 92.06 335 MET A C 1
ATOM 2498 O O . MET A 1 335 ? -3.390 3.270 37.101 1.00 92.06 335 MET A O 1
ATOM 2502 N N . ASP A 1 336 ? -2.257 1.370 36.676 1.00 92.19 336 ASP A N 1
ATOM 2503 C CA . ASP A 1 336 ? -1.079 1.656 37.497 1.00 92.19 336 ASP A CA 1
ATOM 2504 C C . ASP A 1 336 ? 0.217 1.484 36.686 1.00 92.19 336 ASP A C 1
ATOM 2506 O O . ASP A 1 336 ? 0.191 1.132 35.505 1.00 92.19 336 ASP A O 1
ATOM 2510 N N . ALA A 1 337 ? 1.361 1.754 37.319 1.00 90.50 337 ALA A N 1
ATOM 2511 C CA . ALA A 1 337 ? 2.673 1.690 36.675 1.00 90.50 337 ALA A CA 1
ATOM 2512 C C . ALA A 1 337 ? 3.089 0.274 36.227 1.00 90.50 337 ALA A C 1
ATOM 2514 O O . ALA A 1 337 ? 4.023 0.146 35.440 1.00 90.50 337 ALA A O 1
ATOM 2515 N N . GLY A 1 338 ? 2.430 -0.780 36.720 1.00 91.56 338 GLY A N 1
ATOM 2516 C CA . GLY A 1 338 ? 2.688 -2.162 36.314 1.00 91.56 338 GLY A CA 1
ATOM 2517 C C . GLY A 1 338 ? 1.882 -2.600 35.091 1.00 91.56 338 GLY A C 1
ATOM 2518 O O . GLY A 1 338 ? 2.110 -3.690 34.565 1.00 91.56 338 GLY A O 1
ATOM 2519 N N . CYS A 1 339 ? 0.932 -1.786 34.630 1.00 92.00 339 CYS A N 1
ATOM 2520 C CA . CYS A 1 339 ? 0.079 -2.134 33.505 1.00 92.00 339 CYS A CA 1
ATOM 2521 C C . CYS A 1 339 ? 0.769 -1.875 32.152 1.00 92.00 339 CYS A C 1
ATOM 2523 O O . CYS A 1 339 ? 1.452 -0.860 31.990 1.00 92.00 339 CYS A O 1
ATOM 2525 N N . PRO A 1 340 ? 0.550 -2.737 31.140 1.00 89.44 340 PRO A N 1
ATOM 2526 C CA . PRO A 1 340 ? 1.069 -2.493 29.801 1.00 89.44 340 PRO A CA 1
ATOM 2527 C C . PRO A 1 340 ? 0.401 -1.267 29.168 1.00 89.44 340 PRO A C 1
ATOM 2529 O O . PRO A 1 340 ? -0.760 -0.955 29.430 1.00 89.44 340 PRO A O 1
ATOM 2532 N N . THR A 1 341 ? 1.128 -0.597 28.278 1.00 89.56 341 THR A N 1
ATOM 2533 C CA . THR A 1 341 ? 0.598 0.468 27.424 1.00 89.56 341 THR A CA 1
ATOM 2534 C C . THR A 1 341 ? 1.320 0.461 26.083 1.00 89.56 341 THR A C 1
ATOM 2536 O O . THR A 1 341 ? 2.437 -0.044 25.967 1.00 89.56 341 THR A O 1
ATOM 2539 N N . LEU A 1 342 ? 0.689 1.038 25.067 1.00 88.38 342 LEU A N 1
ATOM 2540 C CA . LEU A 1 342 ? 1.355 1.364 23.813 1.00 88.38 342 LEU A CA 1
ATOM 2541 C C . LEU A 1 342 ? 1.845 2.808 23.877 1.00 88.38 342 LEU A C 1
ATOM 2543 O O . LEU A 1 342 ? 1.090 3.711 24.243 1.00 88.38 342 LEU A O 1
ATOM 2547 N N . THR A 1 343 ? 3.111 3.003 23.526 1.00 86.38 343 THR A N 1
ATOM 2548 C CA . THR A 1 343 ? 3.786 4.303 23.509 1.00 86.38 343 THR A CA 1
ATOM 2549 C C . THR A 1 343 ? 4.433 4.544 22.145 1.00 86.38 343 THR A C 1
ATOM 2551 O O . THR A 1 343 ? 4.204 3.784 21.202 1.00 86.38 343 THR A O 1
ATOM 2554 N N . PHE A 1 344 ? 5.206 5.620 22.029 1.00 87.12 344 PHE A N 1
ATOM 2555 C CA . PHE A 1 344 ? 5.937 5.985 20.823 1.00 87.12 344 PHE A CA 1
ATOM 2556 C C . PHE A 1 344 ? 6.765 4.816 20.281 1.00 87.12 344 PHE A C 1
ATOM 2558 O O . PHE A 1 344 ? 7.388 4.066 21.034 1.00 87.12 344 PHE A O 1
ATOM 2565 N N . ASN A 1 345 ? 6.800 4.691 18.954 1.00 86.88 345 ASN A N 1
ATOM 2566 C CA . ASN A 1 345 ? 7.707 3.762 18.293 1.00 86.88 345 ASN A CA 1
ATOM 2567 C C . ASN A 1 345 ? 9.156 4.117 18.655 1.00 86.88 345 ASN A C 1
ATOM 2569 O O . ASN A 1 345 ? 9.513 5.294 18.641 1.00 86.88 345 ASN A O 1
ATOM 2573 N N . THR A 1 346 ? 10.013 3.116 18.870 1.00 84.88 346 THR A N 1
ATOM 2574 C CA . THR A 1 346 ? 11.439 3.317 19.195 1.00 84.88 346 THR A CA 1
ATOM 2575 C C . THR A 1 346 ? 12.181 4.163 18.155 1.00 84.88 346 THR A C 1
ATOM 2577 O O . THR A 1 346 ? 13.068 4.928 18.505 1.00 84.88 346 THR A O 1
ATOM 2580 N N . ILE A 1 347 ? 11.772 4.086 16.882 1.00 81.94 347 ILE A N 1
ATOM 2581 C CA . ILE A 1 347 ? 12.326 4.887 15.775 1.00 81.94 347 ILE A CA 1
ATOM 2582 C C . ILE A 1 347 ? 11.900 6.371 15.811 1.00 81.94 347 ILE A C 1
ATOM 2584 O O . ILE A 1 347 ? 12.318 7.156 14.968 1.00 81.94 347 ILE A O 1
ATOM 2588 N N . GLY A 1 348 ? 11.024 6.774 16.737 1.00 84.06 348 GLY A N 1
ATOM 2589 C CA . GLY A 1 348 ? 10.599 8.168 16.898 1.00 84.06 348 GLY A CA 1
ATOM 2590 C C . GLY A 1 348 ? 9.713 8.713 15.771 1.00 84.06 348 GLY A C 1
ATOM 2591 O O . GLY A 1 348 ? 9.519 9.920 15.678 1.00 84.06 348 GLY A O 1
ATOM 2592 N N . ARG A 1 349 ? 9.160 7.849 14.907 1.00 84.94 349 ARG A N 1
ATOM 2593 C CA . ARG A 1 349 ? 8.306 8.250 13.776 1.00 84.94 349 ARG A CA 1
ATOM 2594 C C . ARG A 1 349 ? 7.150 7.287 13.517 1.00 84.94 349 ARG A C 1
ATOM 2596 O O . ARG A 1 349 ? 7.169 6.124 13.934 1.00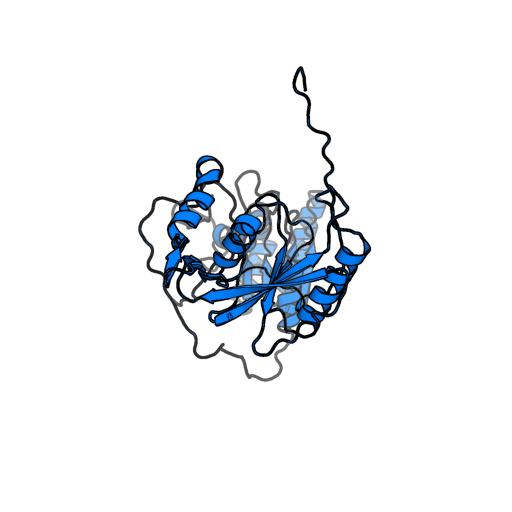 84.94 349 ARG A O 1
ATOM 2603 N N . HIS A 1 350 ? 6.151 7.773 12.783 1.00 88.06 350 HIS A N 1
ATOM 2604 C CA . HIS A 1 350 ? 5.061 6.950 12.264 1.00 88.06 350 HIS A CA 1
ATOM 2605 C C . HIS A 1 350 ? 5.590 5.879 11.291 1.00 88.06 350 HIS A C 1
ATOM 2607 O O . HIS A 1 350 ? 6.618 6.064 10.636 1.00 88.06 350 HIS A O 1
ATOM 2613 N N . GLN A 1 351 ? 4.902 4.739 11.216 1.00 88.00 351 GLN A N 1
ATOM 2614 C CA . GLN A 1 351 ? 5.264 3.613 10.357 1.00 88.00 351 GLN A CA 1
ATOM 2615 C C . GLN A 1 351 ? 4.024 3.124 9.606 1.00 88.00 351 GLN A C 1
ATOM 2617 O O . GLN A 1 351 ? 3.158 2.484 10.198 1.00 88.00 351 GLN A O 1
ATOM 2622 N N . SER A 1 352 ? 3.974 3.402 8.302 1.00 90.75 352 SER A N 1
ATOM 2623 C CA . SER A 1 352 ? 2.988 2.838 7.377 1.00 90.75 352 SER A CA 1
ATOM 2624 C C . SER A 1 352 ? 3.668 1.737 6.571 1.00 90.75 352 SER A C 1
ATOM 2626 O O . SER A 1 352 ? 4.540 2.016 5.751 1.00 90.75 352 SER A O 1
ATOM 2628 N N . ARG A 1 353 ? 3.352 0.477 6.880 1.00 87.88 353 ARG A N 1
ATOM 2629 C CA . ARG A 1 353 ? 4.048 -0.694 6.333 1.00 87.88 353 ARG A CA 1
ATOM 2630 C C . ARG A 1 353 ? 3.126 -1.899 6.216 1.00 87.88 353 ARG A C 1
ATOM 2632 O O . ARG A 1 353 ? 2.254 -2.104 7.059 1.00 87.88 353 ARG A O 1
ATOM 2639 N N . LEU A 1 354 ? 3.387 -2.734 5.215 1.00 87.94 354 LEU A N 1
ATOM 2640 C CA . LEU A 1 354 ? 2.865 -4.095 5.163 1.00 87.94 354 LEU A CA 1
ATOM 2641 C C . LEU A 1 354 ? 3.745 -4.977 6.051 1.00 87.94 354 LEU A C 1
ATOM 2643 O O . LEU A 1 354 ? 4.954 -5.061 5.851 1.00 87.94 354 LEU A O 1
ATOM 2647 N N . VAL A 1 355 ? 3.143 -5.608 7.057 1.00 84.56 355 VAL A N 1
ATOM 2648 C CA . VAL A 1 355 ? 3.850 -6.486 7.997 1.00 84.56 355 VAL A CA 1
ATOM 2649 C C . VAL A 1 355 ? 3.312 -7.901 7.904 1.00 84.56 355 VAL A C 1
ATOM 2651 O O . VAL A 1 355 ? 2.103 -8.117 7.846 1.00 84.56 355 VAL A O 1
ATOM 2654 N N . ARG A 1 356 ? 4.219 -8.878 7.924 1.00 81.25 356 ARG A N 1
ATOM 2655 C CA . ARG A 1 356 ? 3.859 -10.286 8.088 1.00 81.25 356 ARG A CA 1
ATOM 2656 C C . ARG A 1 356 ? 3.679 -10.559 9.578 1.00 81.25 356 ARG A C 1
ATOM 2658 O O . ARG A 1 356 ? 4.606 -10.362 10.358 1.00 81.25 356 ARG A O 1
ATOM 2665 N N . THR A 1 357 ? 2.483 -10.979 9.973 1.00 81.06 357 THR A N 1
ATOM 2666 C CA . THR A 1 357 ? 2.152 -11.330 11.359 1.00 81.06 357 THR A CA 1
ATOM 2667 C C . THR A 1 357 ? 1.801 -12.811 11.460 1.00 81.06 357 THR A C 1
ATOM 2669 O O . THR A 1 357 ? 1.341 -13.425 10.498 1.00 81.06 357 THR A O 1
ATOM 2672 N N . ARG A 1 358 ? 2.022 -13.397 12.641 1.00 77.88 358 ARG A N 1
ATOM 2673 C CA . ARG A 1 358 ? 1.598 -14.758 12.985 1.00 77.88 358 ARG A CA 1
ATOM 2674 C C . ARG A 1 358 ? 0.534 -14.681 14.071 1.00 77.88 358 ARG A C 1
ATOM 2676 O O . ARG A 1 358 ? 0.714 -13.962 15.050 1.00 77.88 358 ARG A O 1
ATOM 2683 N N . VAL A 1 359 ? -0.533 -15.461 13.926 1.00 78.94 359 VAL A N 1
ATOM 2684 C CA . VAL A 1 359 ? -1.499 -15.684 15.008 1.00 78.94 359 VAL A CA 1
ATOM 2685 C C . VAL A 1 359 ? -0.936 -16.750 15.944 1.00 78.94 359 VAL A C 1
ATOM 2687 O O . VAL A 1 359 ? -0.559 -17.831 15.495 1.00 78.94 359 VAL A O 1
ATOM 2690 N N . ALA A 1 360 ? -0.861 -16.443 17.235 1.00 73.19 360 ALA A N 1
ATOM 2691 C CA . ALA A 1 360 ? -0.451 -17.380 18.273 1.00 73.19 360 ALA A CA 1
ATOM 2692 C C . ALA A 1 360 ? -1.503 -17.400 19.388 1.00 73.19 360 ALA A C 1
ATOM 2694 O O . ALA A 1 360 ? -2.089 -16.364 19.703 1.00 73.19 360 ALA A O 1
ATOM 2695 N N . SER A 1 361 ? -1.736 -18.574 19.969 1.00 71.19 361 SER A N 1
ATOM 2696 C CA . SER A 1 361 ? -2.453 -18.733 21.235 1.00 71.19 361 SER A CA 1
ATOM 2697 C C . SER A 1 361 ? -1.437 -18.869 22.367 1.00 71.19 361 SER A C 1
ATOM 2699 O O . SER A 1 361 ? -0.408 -19.521 22.174 1.00 71.19 361 SER A O 1
ATOM 2701 N N . ASN A 1 362 ? -1.731 -18.258 23.515 1.00 52.78 362 ASN A N 1
ATOM 2702 C CA . ASN A 1 362 ? -0.960 -18.458 24.744 1.00 52.78 362 ASN A CA 1
ATOM 2703 C C . ASN A 1 362 ? -1.253 -19.812 25.384 1.00 52.78 362 ASN A C 1
ATOM 2705 O O . ASN A 1 362 ? -2.413 -20.271 25.259 1.00 52.78 362 ASN A O 1
#

Radius of gyration: 28.96 Å; chains: 1; bounding box: 67×62×76 Å

Sequence (362 aa):
FEDLDVPPTLVSFATAVGNVARATSPEFKGAGHELVLIQPACELGSIVPGKKGLLEAFDLVEELIGSAQALAVSTAGYGGLAEALFKMCVGNQLGVALDRNFDVDELFVPAYGSFIVELAENAHVDERIASIAVTRLGATTAEYTIAYPGHVASSGERVGAETIDLAQLQEAWEHGIEDVFPYRAAGEEVQTVSFHAEAPHVFLGGRTPRPRVIIPVFPGNNCEYDSARAFNRAGAQAETLIVNNLTPAAVAESTEKLAQAIRDSQIVMIPGGFSGGDEPDGSAKFITAFFRAPQVTEAVRDLLQSRDGLMLGICNGFQALVKLGLVPFGDIRPMDAGCPTLTFNTIGRHQSRLVRTRVASN

pLDDT: mean 90.43, std 10.29, range [48.94, 98.69]

Foldseek 3Di:
DVPDDDPPDDDDDDDDDDDPLLDAAAADDDFPFWKKKKAFDCDVPDLHHDPVSLVVSVVQVSVCSVVVFFRHKDFADPQAQLVSQLVNCPPVLKEWEFDQPDDPVNRRDRGGSMMMTGGDPPRDGPCPPVRIHMGGGGTIHRQNKYWYCAYQDPVRDRDPTDIGRSVVVVVVVVVPCCVPPPDDDDDDPDPDDDDDDPDPPDDPDDDDDAFEEEEEDAPFFDCLVVVQVVSVVVRHHYDYQYQDDPDPVSNVVSLVVLLVSLLRGLEYEYGAGAHVVLDDPGALPVVLVSCPPPSNQVSLCCNVPPVVGYYYYDHSGVQSCQCLVCVPNVHRDDDDPPGDGDDADPVNDDDDDDDDDDDDDD

Secondary structure (DSSP, 8-state):
-TTPPPP------------GGG---SS---TT-EEEEEEEPBPTTSSSBPHHHHHHHHHHHHHHHHTT-EEEEEE-BTTHHHHHHHHHHHTTT-EEEE-TTS-GGGGGS--TT-EEEEEPTT----TT-TTEEEEEEEEEESSSEEEE--EE-TTS-EES-EEEEHHHHHHHHHHTTTTTS----------------SS------S-----EEEEEE-TTB--HHHHHHHHHHTT-EEEEEE---SSHHHHHHHHHHHHHHHHH-SEEEE--B-GGGGTTTSTTHHHHHHHTSHHHHHHHHIIIIIS--EEEE-THHHHHHHHHTHHHHSS-----TTS------TTSS-------------